Protein AF-A0A953H883-F1 (afdb_monomer_lite)

Foldseek 3Di:
DDAWAALLVLCLQAPVVPDDPVRCVVVVDSGFDDQKDFDPVLAPDDLCGQAPDHPVCVVVLVVVLVVLLVCLVPPQVVPFVDDDDQDLVSLVRVLVVLAPVNLVVLVVPFDSVDNPRPLLSQLSSQLSSLVVHLCVLPVQWHWRQDPPRQQIWTAHNNRRMIGSSSSQSSCCSHSNNSPVSVSVVSVVVVVVVVPD

Sequence (196 aa):
MNELPGCDELFERFFAPWYSEADRLRRRMKATYPDLITDPELVGLSQSAAGALAEQHHPKILEIIDGVTNAACRDWPGYLPVYGELDLSWIDEFDRHYGRDEISKVIARSDATDFGNEYLVLCCEFGAAIAGLFRKARPTLRWSLDWPYWDSTLFDPVTGKEITVFHWGIKKMSEYGVDDGFAAKLKACLKILDQH

Secondary structure (DSSP, 8-state):
-PPPPPHHHHHHHHTGGG--HHHHHHH--SSPPPSEEE-GGGTT--HHHHSSS-GGGHHHHHHHHHHHHHHHHHHGGGTSS--SS--HHHHHHHHHHS-HHHHHHHHHH--TT-TT-HHHHHHHHHHHHHHHHHHHH-TT-EEE--SSGGG-EEEETTTTEEE-HHHHHHHHTSTTTTTS-HHHHHHHHHHHHTT-

Radius of gyration: 16.04 Å; chains: 1; bounding box: 34×41×41 Å

Structure (mmCIF, N/CA/C/O backbone):
data_AF-A0A953H883-F1
#
_entry.id   AF-A0A953H883-F1
#
loop_
_atom_site.group_PDB
_atom_site.id
_atom_site.type_symbol
_atom_site.label_atom_id
_atom_site.label_alt_id
_atom_site.label_comp_id
_atom_site.label_asym_id
_atom_site.label_entity_id
_atom_site.label_seq_id
_atom_site.pdbx_PDB_ins_code
_atom_site.Cartn_x
_atom_site.Cartn_y
_atom_site.Cartn_z
_atom_site.occupancy
_atom_site.B_iso_or_equiv
_atom_site.auth_seq_id
_atom_site.auth_comp_id
_atom_site.auth_asym_id
_atom_site.auth_atom_id
_atom_site.pdbx_PDB_model_num
ATOM 1 N N . MET A 1 1 ? 15.967 -20.980 -11.048 1.00 53.69 1 MET A N 1
ATOM 2 C CA . MET A 1 1 ? 14.984 -20.049 -10.464 1.00 53.69 1 MET A CA 1
ATOM 3 C C . MET A 1 1 ? 15.716 -18.747 -10.258 1.00 53.69 1 MET A C 1
ATOM 5 O O . MET A 1 1 ? 16.752 -18.783 -9.607 1.00 53.69 1 MET A O 1
ATOM 9 N N . ASN A 1 2 ? 15.263 -17.670 -10.895 1.00 71.75 2 ASN A N 1
ATOM 10 C CA . ASN A 1 2 ? 15.825 -16.349 -10.638 1.00 71.75 2 ASN A CA 1
ATOM 11 C C . ASN A 1 2 ? 15.159 -15.815 -9.370 1.00 71.75 2 ASN A C 1
ATOM 13 O O . ASN A 1 2 ? 13.935 -15.732 -9.306 1.00 71.75 2 ASN A O 1
ATOM 17 N N . GLU A 1 3 ? 15.977 -15.550 -8.362 1.00 92.62 3 GLU A N 1
ATOM 18 C CA . GLU A 1 3 ? 15.580 -14.888 -7.123 1.00 92.62 3 GLU A CA 1
ATOM 19 C C . GLU A 1 3 ? 15.155 -13.447 -7.443 1.00 92.62 3 GLU A C 1
ATOM 21 O O . GLU A 1 3 ? 15.776 -12.785 -8.283 1.00 92.62 3 GLU A O 1
ATOM 26 N N . LEU A 1 4 ? 14.061 -12.984 -6.840 1.00 97.69 4 LEU A N 1
ATOM 27 C CA . LEU A 1 4 ? 13.647 -11.590 -6.942 1.00 97.69 4 LEU A CA 1
ATOM 28 C C . LEU A 1 4 ? 14.503 -10.725 -5.999 1.00 97.69 4 LEU A C 1
ATOM 30 O O . LEU A 1 4 ? 15.058 -11.224 -5.021 1.00 97.69 4 LEU A O 1
ATOM 34 N N . PRO A 1 5 ? 14.602 -9.410 -6.238 1.00 97.81 5 PRO A N 1
ATOM 35 C CA . PRO A 1 5 ? 15.180 -8.501 -5.256 1.00 97.81 5 PRO A CA 1
ATOM 36 C C . PRO A 1 5 ? 14.346 -8.449 -3.963 1.00 97.81 5 PRO A C 1
ATOM 38 O O . PRO A 1 5 ? 13.130 -8.676 -3.968 1.00 97.81 5 PRO A O 1
ATOM 41 N N . GLY A 1 6 ? 14.995 -8.108 -2.847 1.00 97.94 6 GLY A N 1
ATOM 42 C CA . GLY A 1 6 ? 14.324 -7.919 -1.557 1.00 97.94 6 GLY A CA 1
ATOM 43 C C . GLY A 1 6 ? 13.398 -6.694 -1.546 1.00 97.94 6 GLY A C 1
ATOM 44 O O . GLY A 1 6 ? 13.616 -5.733 -2.283 1.00 97.94 6 GLY A O 1
ATOM 45 N N . CYS A 1 7 ? 12.375 -6.685 -0.680 1.00 97.56 7 CYS A N 1
ATOM 46 C CA . CYS A 1 7 ? 11.431 -5.555 -0.596 1.00 97.56 7 CYS A CA 1
ATOM 47 C C . CYS A 1 7 ? 12.120 -4.224 -0.260 1.00 97.56 7 CYS A C 1
ATOM 49 O O . CYS A 1 7 ? 11.757 -3.199 -0.827 1.00 97.56 7 CYS A O 1
ATOM 51 N N . ASP A 1 8 ? 13.129 -4.237 0.609 1.00 97.19 8 ASP A N 1
ATOM 52 C CA . ASP A 1 8 ? 13.848 -3.020 0.994 1.00 97.19 8 ASP A CA 1
ATOM 53 C C . ASP A 1 8 ? 14.744 -2.492 -0.131 1.00 97.19 8 ASP A C 1
ATOM 55 O O . ASP A 1 8 ? 14.829 -1.285 -0.332 1.00 97.19 8 ASP A O 1
ATOM 59 N N . GLU A 1 9 ? 15.349 -3.382 -0.924 1.00 97.38 9 GLU A N 1
ATOM 60 C CA . GLU A 1 9 ? 16.092 -2.991 -2.127 1.00 97.38 9 GLU A CA 1
ATOM 61 C C . GLU A 1 9 ? 15.160 -2.324 -3.147 1.00 97.38 9 GLU A C 1
ATOM 63 O O . GLU A 1 9 ? 15.485 -1.278 -3.713 1.00 97.38 9 GLU A O 1
ATOM 68 N N . LEU A 1 10 ? 13.969 -2.892 -3.350 1.00 98.25 10 LEU A N 1
ATOM 69 C CA . LEU A 1 10 ? 12.973 -2.328 -4.259 1.00 98.25 10 LEU A CA 1
ATOM 70 C C . LEU A 1 10 ? 12.370 -1.025 -3.724 1.00 98.25 10 LEU A C 1
ATOM 72 O O . LEU A 1 10 ? 12.093 -0.125 -4.515 1.00 98.25 10 LEU A O 1
ATOM 76 N N . PHE A 1 11 ? 12.214 -0.885 -2.406 1.00 97.81 11 PHE A N 1
ATOM 77 C CA . PHE A 1 11 ? 11.825 0.377 -1.777 1.00 97.81 11 PHE A CA 1
ATOM 78 C C . PHE A 1 11 ? 12.870 1.465 -2.046 1.00 97.81 11 PHE A C 1
ATOM 80 O O . PHE A 1 11 ? 12.530 2.535 -2.550 1.00 97.81 11 PHE A O 1
ATOM 87 N N . GLU A 1 12 ? 14.145 1.188 -1.771 1.00 96.81 12 GLU A N 1
ATOM 88 C CA . GLU A 1 12 ? 15.238 2.141 -1.999 1.00 96.81 12 GLU A CA 1
ATOM 89 C C . GLU A 1 12 ? 15.371 2.519 -3.478 1.00 96.81 12 GLU A C 1
ATOM 91 O O . GLU A 1 12 ? 15.659 3.667 -3.815 1.00 96.81 12 GLU A O 1
ATOM 96 N N . ARG A 1 13 ? 15.102 1.573 -4.383 1.00 97.44 13 ARG A N 1
ATOM 97 C CA . ARG A 1 13 ? 15.161 1.818 -5.823 1.00 97.44 13 ARG A CA 1
ATOM 98 C C . ARG A 1 13 ? 13.977 2.628 -6.344 1.00 97.44 13 ARG A C 1
ATOM 100 O O . ARG A 1 13 ? 14.199 3.569 -7.095 1.00 97.44 13 ARG A O 1
ATOM 107 N N . PHE A 1 14 ? 12.742 2.256 -6.010 1.00 98.12 14 PHE A N 1
ATOM 108 C CA . PHE A 1 14 ? 11.548 2.786 -6.682 1.00 98.12 14 PHE A CA 1
ATOM 109 C C . PHE A 1 14 ? 10.738 3.781 -5.848 1.00 98.12 14 PHE A C 1
ATOM 111 O O . PHE A 1 14 ? 9.981 4.552 -6.428 1.00 98.12 14 PHE A O 1
ATOM 118 N N . PHE A 1 15 ? 10.893 3.796 -4.521 1.00 97.25 15 PHE A N 1
ATOM 119 C CA . PHE A 1 15 ? 10.105 4.639 -3.615 1.00 97.25 15 PHE A CA 1
ATOM 120 C C . PHE A 1 15 ? 10.943 5.746 -2.972 1.00 97.25 15 PHE A C 1
ATOM 122 O O . PHE A 1 15 ? 10.559 6.914 -3.028 1.00 97.25 15 PHE A O 1
ATOM 129 N N . ALA A 1 16 ? 12.108 5.413 -2.411 1.00 95.31 16 ALA A N 1
ATOM 130 C CA . ALA A 1 16 ? 12.984 6.360 -1.714 1.00 95.31 16 ALA A CA 1
ATOM 131 C C . ALA A 1 16 ? 13.408 7.612 -2.524 1.00 95.31 16 ALA A C 1
ATOM 133 O O . ALA A 1 16 ? 13.563 8.680 -1.907 1.00 95.31 16 ALA A O 1
ATOM 134 N N . PRO A 1 17 ? 13.566 7.564 -3.868 1.00 95.06 17 PRO A N 1
ATOM 135 C CA . PRO A 1 17 ? 13.892 8.754 -4.660 1.00 95.06 17 PRO A CA 1
ATOM 136 C C . PRO A 1 17 ? 12.837 9.864 -4.575 1.00 95.06 17 PRO A C 1
ATOM 138 O O . PRO A 1 17 ? 13.176 11.039 -4.694 1.00 95.06 17 PRO A O 1
ATOM 141 N N . TRP A 1 18 ? 11.578 9.511 -4.307 1.00 95.06 18 TRP A N 1
ATOM 142 C CA . TRP A 1 18 ? 10.445 10.443 -4.286 1.00 95.06 18 TRP A CA 1
ATOM 143 C C . TRP A 1 18 ? 10.225 11.127 -2.938 1.00 95.06 18 TRP A C 1
ATOM 145 O O . TRP A 1 18 ? 9.355 11.989 -2.810 1.00 95.06 18 TRP A O 1
ATOM 155 N N . TYR A 1 19 ? 11.014 10.764 -1.930 1.00 94.12 19 TYR A N 1
ATOM 156 C CA . TYR A 1 19 ? 10.977 11.413 -0.629 1.00 94.12 19 TYR A CA 1
ATOM 157 C C . TYR A 1 19 ? 11.761 12.721 -0.658 1.00 94.12 19 TYR A C 1
ATOM 159 O O . TYR A 1 19 ? 12.891 12.784 -1.153 1.00 94.12 19 TYR A O 1
ATOM 167 N N . SER A 1 20 ? 11.200 13.765 -0.048 1.00 92.81 20 SER A N 1
ATOM 168 C CA . SER A 1 20 ? 12.004 14.921 0.338 1.00 92.81 20 SER A CA 1
ATOM 169 C C . SER A 1 20 ? 12.902 14.567 1.528 1.00 92.81 20 SER A C 1
ATOM 171 O O . SER A 1 20 ? 12.660 13.598 2.248 1.00 92.81 20 SER A O 1
ATOM 173 N N . GLU A 1 21 ? 13.931 15.374 1.785 1.00 91.31 21 GLU A N 1
ATOM 174 C CA . GLU A 1 21 ? 14.780 15.174 2.967 1.00 91.31 21 GLU A CA 1
ATOM 175 C C . GLU A 1 21 ? 13.983 15.265 4.277 1.00 91.31 21 GLU A C 1
ATOM 177 O O . GLU A 1 21 ? 14.204 14.487 5.204 1.00 91.31 21 GLU A O 1
ATOM 182 N N . ALA A 1 22 ? 12.999 16.168 4.331 1.00 90.69 22 ALA A N 1
ATOM 183 C CA . ALA A 1 22 ? 12.109 16.294 5.478 1.00 90.69 22 ALA A CA 1
ATOM 184 C C . ALA A 1 22 ? 11.288 15.013 5.704 1.00 90.69 22 ALA A C 1
ATOM 186 O O . ALA A 1 22 ? 11.158 14.566 6.845 1.00 90.69 22 ALA A O 1
ATOM 187 N N . ASP A 1 23 ? 10.794 14.387 4.631 1.00 90.50 23 ASP A N 1
ATOM 188 C CA . ASP A 1 23 ? 10.034 13.138 4.726 1.00 90.50 23 ASP A CA 1
ATOM 189 C C . ASP A 1 23 ? 10.920 11.973 5.180 1.00 90.50 23 ASP A C 1
ATOM 191 O O . ASP A 1 23 ? 10.527 11.213 6.064 1.00 90.50 23 ASP A O 1
ATOM 195 N N . ARG A 1 24 ? 12.156 11.873 4.665 1.00 89.56 24 ARG A N 1
ATOM 196 C CA . ARG A 1 24 ? 13.125 10.852 5.110 1.00 89.56 24 ARG A CA 1
ATOM 197 C C . ARG A 1 24 ? 13.409 10.952 6.609 1.00 89.56 24 ARG A C 1
ATOM 199 O O . ARG A 1 24 ? 13.392 9.941 7.313 1.00 89.56 24 ARG A O 1
ATOM 206 N N . LEU A 1 25 ? 13.642 12.168 7.109 1.00 87.50 25 LEU A N 1
ATOM 207 C CA . LEU A 1 25 ? 13.891 12.416 8.533 1.00 87.50 25 LEU A CA 1
ATOM 208 C C . LEU A 1 25 ? 12.672 12.078 9.398 1.00 87.50 25 LEU A C 1
ATOM 210 O O . LEU A 1 25 ? 12.822 11.529 10.492 1.00 87.50 25 LEU A O 1
ATOM 214 N N . ARG A 1 26 ? 11.469 12.388 8.911 1.00 85.75 26 ARG A N 1
ATOM 215 C CA . ARG A 1 26 ? 10.214 12.156 9.629 1.00 85.75 26 ARG A CA 1
ATOM 216 C C . ARG A 1 26 ? 9.847 10.677 9.710 1.00 85.75 26 ARG A C 1
ATOM 218 O O . ARG A 1 26 ? 9.487 10.221 10.791 1.00 85.75 26 ARG A O 1
ATOM 225 N N . ARG A 1 27 ? 10.000 9.930 8.612 1.00 86.38 27 ARG A N 1
ATOM 226 C CA . ARG A 1 27 ? 9.718 8.487 8.533 1.00 86.38 27 ARG A CA 1
ATOM 227 C C . ARG A 1 27 ? 10.616 7.664 9.458 1.00 86.38 27 ARG A C 1
ATOM 229 O O . ARG A 1 27 ? 10.214 6.613 9.948 1.00 86.38 27 ARG A O 1
ATOM 236 N N . ARG A 1 28 ? 11.853 8.127 9.692 1.00 80.00 28 ARG A N 1
ATOM 237 C CA . ARG A 1 28 ? 12.887 7.468 10.525 1.00 80.00 28 ARG A CA 1
ATOM 238 C C . ARG A 1 28 ? 13.255 6.041 10.092 1.00 80.00 28 ARG A C 1
ATOM 240 O O . ARG A 1 28 ? 14.053 5.391 10.764 1.00 80.00 28 ARG A O 1
ATOM 247 N N . MET A 1 29 ? 12.727 5.562 8.969 1.00 76.00 29 MET A N 1
ATOM 248 C CA . MET A 1 29 ? 13.020 4.256 8.395 1.00 76.00 29 MET A CA 1
ATOM 249 C C . MET A 1 29 ? 13.535 4.414 6.971 1.00 76.00 29 MET A C 1
ATOM 251 O O . MET A 1 29 ? 13.033 5.226 6.194 1.00 76.00 29 MET A O 1
ATOM 255 N N . LYS A 1 30 ? 14.530 3.594 6.635 1.00 77.44 30 LYS A N 1
ATOM 256 C CA . LYS A 1 30 ? 15.098 3.487 5.283 1.00 77.44 30 LYS A CA 1
ATOM 257 C C . LYS A 1 30 ? 14.432 2.387 4.441 1.00 77.44 30 LYS A C 1
ATOM 259 O O . LYS A 1 30 ? 14.559 2.356 3.234 1.00 77.44 30 LYS A O 1
ATOM 264 N N . ALA A 1 31 ? 13.675 1.511 5.094 1.00 88.75 31 ALA A N 1
ATOM 265 C CA . ALA A 1 31 ? 13.180 0.246 4.554 1.00 88.75 31 ALA A CA 1
ATOM 266 C C . ALA A 1 31 ? 11.660 0.122 4.712 1.00 88.75 31 ALA A C 1
ATOM 268 O O . ALA A 1 31 ? 11.045 0.994 5.324 1.00 88.75 31 ALA A O 1
ATOM 269 N N . THR A 1 32 ? 11.048 -0.942 4.199 1.00 93.50 32 THR A N 1
ATOM 270 C CA . THR A 1 32 ? 9.601 -1.188 4.324 1.00 93.50 32 THR A CA 1
ATOM 271 C C . THR A 1 32 ? 9.150 -1.367 5.784 1.00 93.50 32 THR A C 1
ATOM 273 O O . THR A 1 32 ? 9.923 -1.785 6.648 1.00 93.50 32 THR A O 1
ATOM 276 N N . TYR A 1 33 ? 7.894 -1.026 6.095 1.00 93.38 33 TYR A N 1
ATOM 277 C CA . TYR A 1 33 ? 7.321 -1.243 7.433 1.00 93.38 33 TYR A CA 1
ATOM 278 C C . TYR A 1 33 ? 6.833 -2.690 7.633 1.00 93.38 33 TYR A C 1
ATOM 280 O O . TYR A 1 33 ? 6.468 -3.346 6.655 1.00 93.38 33 TYR A O 1
ATOM 288 N N . PRO A 1 34 ? 6.741 -3.206 8.879 1.00 94.50 34 PRO A N 1
ATOM 289 C CA . PRO A 1 34 ? 5.994 -4.430 9.188 1.00 94.50 34 PRO A CA 1
ATOM 290 C C . PRO A 1 34 ? 4.538 -4.356 8.716 1.00 94.50 34 PRO A C 1
ATOM 292 O O . PRO A 1 34 ? 3.961 -3.276 8.659 1.00 94.50 34 PRO A O 1
ATOM 295 N N . ASP A 1 35 ? 3.935 -5.505 8.397 1.00 95.81 35 ASP A N 1
ATOM 296 C CA . ASP A 1 35 ? 2.579 -5.563 7.823 1.00 95.81 35 ASP A CA 1
ATOM 297 C C . ASP A 1 35 ? 1.487 -5.068 8.776 1.00 95.81 35 ASP A C 1
ATOM 299 O O . ASP A 1 35 ? 0.492 -4.487 8.340 1.00 95.81 35 ASP A O 1
ATOM 303 N N . LEU A 1 36 ? 1.684 -5.338 10.065 1.00 95.69 36 LEU A N 1
ATOM 304 C CA . LEU A 1 36 ? 0.819 -4.949 11.164 1.00 95.69 36 LEU A CA 1
ATOM 305 C C . LEU A 1 36 ? 1.707 -4.410 12.286 1.00 95.69 36 LEU A C 1
ATOM 307 O O . LEU A 1 36 ? 2.645 -5.085 12.716 1.00 95.69 36 LEU A O 1
ATOM 311 N N . ILE A 1 37 ? 1.397 -3.214 12.765 1.00 94.94 37 ILE A N 1
ATOM 312 C CA . ILE A 1 37 ? 2.075 -2.543 13.872 1.00 94.94 37 ILE A CA 1
ATOM 313 C C . ILE A 1 37 ? 1.062 -2.399 15.011 1.00 94.94 37 ILE A C 1
ATOM 315 O O . ILE A 1 37 ? -0.141 -2.287 14.784 1.00 94.94 37 ILE A O 1
ATOM 319 N N . THR A 1 38 ? 1.528 -2.484 16.254 1.00 94.62 38 THR A N 1
ATOM 320 C CA . THR A 1 38 ? 0.716 -2.137 17.426 1.00 94.62 38 THR A CA 1
ATOM 321 C C . THR A 1 38 ? 1.278 -0.862 18.015 1.00 94.62 38 THR A C 1
ATOM 323 O O . THR A 1 38 ? 2.400 -0.870 18.519 1.00 94.62 38 THR A O 1
ATOM 326 N N . ASP A 1 39 ? 0.486 0.199 17.952 1.00 93.62 39 ASP A N 1
ATOM 327 C CA . ASP A 1 39 ? 0.801 1.497 18.520 1.00 93.62 39 ASP A CA 1
ATOM 328 C C . ASP A 1 39 ? -0.309 1.916 19.502 1.00 93.62 39 ASP A C 1
ATOM 330 O O . ASP A 1 39 ? -1.395 2.342 19.093 1.00 93.62 39 ASP A O 1
ATOM 334 N N . PRO A 1 40 ? -0.070 1.780 20.820 1.00 93.56 40 PRO A N 1
ATOM 335 C CA . PRO A 1 40 ? -1.022 2.203 21.840 1.00 93.56 40 PRO A CA 1
ATOM 336 C C . PRO A 1 40 ? -1.376 3.695 21.787 1.00 93.56 40 PRO A C 1
ATOM 338 O O . PRO A 1 40 ? -2.433 4.066 22.296 1.00 93.56 40 PRO A O 1
ATOM 341 N N . GLU A 1 41 ? -0.536 4.549 21.190 1.00 93.88 41 GLU A N 1
ATOM 342 C CA . GLU A 1 41 ? -0.806 5.987 21.071 1.00 93.88 41 GLU A CA 1
ATOM 343 C C . GLU A 1 41 ? -1.959 6.280 20.102 1.00 93.88 41 GLU A C 1
ATOM 345 O O . GLU A 1 41 ? -2.603 7.320 20.222 1.00 93.88 41 GLU A O 1
ATOM 350 N N . LEU A 1 42 ? -2.292 5.342 19.207 1.00 93.81 42 LEU A N 1
ATOM 351 C CA . LEU A 1 42 ? -3.414 5.462 18.273 1.00 93.81 42 LEU A CA 1
ATOM 352 C C . LEU A 1 42 ? -4.784 5.190 18.917 1.00 93.81 42 LEU A C 1
ATOM 354 O O . LEU A 1 42 ? -5.823 5.473 18.309 1.00 93.81 42 LEU A O 1
ATOM 358 N N . VAL A 1 43 ? -4.819 4.641 20.136 1.00 95.75 43 VAL A N 1
ATOM 359 C CA . VAL A 1 43 ? -6.076 4.301 20.813 1.00 95.75 43 VAL A CA 1
ATOM 360 C C . VAL A 1 43 ? -6.861 5.570 21.147 1.00 95.75 43 VAL A C 1
ATOM 362 O O . VAL A 1 43 ? -6.384 6.476 21.825 1.00 95.75 43 VAL A O 1
ATOM 365 N N . GLY A 1 44 ? -8.110 5.623 20.685 1.00 94.31 44 GLY A N 1
ATOM 366 C CA . GLY A 1 44 ? -9.018 6.750 20.885 1.00 94.31 44 GLY A CA 1
ATOM 367 C C . GLY A 1 44 ? -8.755 7.960 19.984 1.00 94.31 44 GLY A C 1
ATOM 368 O O . GLY A 1 44 ? -9.506 8.933 20.072 1.00 94.31 44 GLY A O 1
ATOM 369 N N . LEU A 1 45 ? -7.745 7.919 19.107 1.00 93.88 45 LEU A N 1
ATOM 370 C CA . LEU A 1 45 ? -7.468 9.029 18.198 1.00 93.88 45 LEU A CA 1
ATOM 371 C C . LEU A 1 45 ? -8.518 9.146 17.088 1.00 93.88 45 LEU A C 1
ATOM 373 O O . LEU A 1 45 ? -9.044 8.162 16.561 1.00 93.88 45 LEU A O 1
ATOM 377 N N . SER A 1 46 ? -8.795 10.389 16.696 1.00 91.31 46 SER A N 1
ATOM 378 C CA . SER A 1 46 ? -9.486 10.679 15.443 1.00 91.31 46 SER A CA 1
ATOM 379 C C . SER A 1 46 ? -8.552 10.444 14.254 1.00 91.31 46 SER A C 1
ATOM 381 O O . SER A 1 46 ? -7.329 10.457 14.385 1.00 91.31 46 SER A O 1
ATOM 383 N N . GLN A 1 47 ? -9.132 10.330 13.055 1.00 89.62 47 GLN A N 1
ATOM 384 C CA . GLN A 1 47 ? -8.358 10.327 11.809 1.00 89.62 47 GLN A CA 1
ATOM 385 C C . GLN A 1 47 ? -7.429 11.548 11.716 1.00 89.62 47 GLN A C 1
ATOM 387 O O . GLN A 1 47 ? -6.281 11.429 11.301 1.00 89.62 47 GLN A O 1
ATOM 392 N N . SER A 1 48 ? -7.927 12.719 12.131 1.00 88.62 48 SER A N 1
ATOM 393 C CA . SER A 1 48 ? -7.175 13.966 12.029 1.00 88.62 48 SER A CA 1
ATOM 394 C C . SER A 1 48 ? -5.971 14.045 12.971 1.00 88.62 48 SER A C 1
ATOM 396 O O . SER A 1 48 ? -5.031 14.779 12.684 1.00 88.62 48 SER A O 1
ATOM 398 N N . ALA A 1 49 ? -5.995 13.287 14.071 1.00 90.56 49 ALA A N 1
ATOM 399 C CA . ALA A 1 49 ? -4.956 13.283 15.096 1.00 90.56 49 ALA A CA 1
ATOM 400 C C . ALA A 1 49 ? -3.914 12.165 14.923 1.00 90.56 49 ALA A C 1
ATOM 402 O O . ALA A 1 49 ? -2.845 12.255 15.514 1.00 90.56 49 ALA A O 1
ATOM 403 N N . ALA A 1 50 ? -4.223 11.118 14.151 1.00 89.38 50 ALA A N 1
ATOM 404 C CA . ALA A 1 50 ? -3.359 9.946 14.006 1.00 89.38 50 ALA A CA 1
ATOM 405 C C . ALA A 1 50 ? -2.201 10.140 13.011 1.00 89.38 50 ALA A C 1
ATOM 407 O O . ALA A 1 50 ? -1.137 9.555 13.186 1.00 89.38 50 ALA A O 1
ATOM 408 N N . GLY A 1 51 ? -2.408 10.949 11.967 1.00 86.00 51 GLY A N 1
ATOM 409 C CA . GLY A 1 51 ? -1.428 11.154 10.898 1.00 86.00 51 GLY A CA 1
ATOM 410 C C . GLY A 1 51 ? -0.428 12.276 11.177 1.00 86.00 51 GLY A C 1
ATOM 411 O O . GLY A 1 51 ? -0.715 13.233 11.894 1.00 86.00 51 GLY A O 1
ATOM 412 N N . ALA A 1 52 ? 0.735 12.207 10.527 1.00 85.00 52 ALA A N 1
ATOM 413 C CA . ALA A 1 52 ? 1.753 13.258 10.599 1.00 85.00 52 ALA A CA 1
ATOM 414 C C . ALA A 1 52 ? 1.397 14.509 9.770 1.00 85.00 52 ALA A C 1
ATOM 416 O O . ALA A 1 52 ? 2.008 15.570 9.932 1.00 85.00 52 ALA A O 1
ATOM 417 N N . LEU A 1 53 ? 0.425 14.391 8.860 1.00 89.50 53 LEU A N 1
ATOM 418 C CA . LEU A 1 53 ? -0.033 15.495 8.028 1.00 89.50 53 LEU A CA 1
ATOM 419 C C . LEU A 1 53 ? -1.022 16.399 8.760 1.00 89.50 53 LEU A C 1
ATOM 421 O O . LEU A 1 53 ? -1.979 15.930 9.371 1.00 89.50 53 LEU A O 1
ATOM 425 N N . ALA A 1 54 ? -0.857 17.711 8.587 1.00 89.50 54 ALA A N 1
ATOM 426 C CA . ALA A 1 54 ? -1.860 18.680 9.013 1.00 89.50 54 ALA A CA 1
ATOM 427 C C . ALA A 1 54 ? -3.204 18.435 8.303 1.00 89.50 54 ALA A C 1
ATOM 429 O O . ALA A 1 54 ? -3.239 18.160 7.101 1.00 89.50 54 ALA A O 1
ATOM 430 N N . GLU A 1 55 ? -4.306 18.610 9.036 1.00 91.38 55 GLU A N 1
ATOM 431 C CA . GLU A 1 55 ? -5.674 18.284 8.600 1.00 91.38 55 GLU A CA 1
ATOM 432 C C . GLU A 1 55 ? -6.069 18.920 7.258 1.00 91.38 55 GLU A C 1
ATOM 434 O O . GLU A 1 55 ? -6.726 18.297 6.427 1.00 91.38 55 GLU A O 1
ATOM 439 N N . GLN A 1 56 ? -5.574 20.128 6.979 1.00 92.94 56 GLN A N 1
ATOM 440 C CA . GLN A 1 56 ? -5.793 20.832 5.710 1.00 92.94 56 GLN A CA 1
ATOM 441 C C . GLN A 1 56 ? -5.307 20.064 4.463 1.00 92.94 56 GLN A C 1
ATOM 443 O O . GLN A 1 56 ? -5.757 20.346 3.354 1.00 92.94 56 GLN A O 1
ATOM 448 N N . HIS A 1 57 ? -4.380 19.113 4.617 1.00 93.25 57 HIS A N 1
ATOM 449 C CA . HIS A 1 57 ? -3.858 18.294 3.521 1.00 93.25 57 HIS A CA 1
ATOM 450 C C . HIS A 1 57 ? -4.605 16.967 3.353 1.00 93.25 57 HIS A C 1
ATOM 452 O O . HIS A 1 57 ? -4.467 16.331 2.309 1.00 93.25 57 HIS A O 1
ATOM 458 N N . HIS A 1 58 ? -5.418 16.558 4.333 1.00 94.81 58 HIS A N 1
ATOM 459 C CA . HIS A 1 58 ? -6.099 15.259 4.326 1.00 94.81 58 HIS A CA 1
ATOM 460 C C . HIS A 1 58 ? -6.998 15.050 3.106 1.00 94.81 58 HIS A C 1
ATOM 462 O O . HIS A 1 58 ? -6.877 13.987 2.496 1.00 94.81 58 HIS A O 1
ATOM 468 N N . PRO A 1 59 ? -7.825 16.027 2.670 1.00 96.19 59 PRO A N 1
ATOM 469 C CA . PRO A 1 59 ? -8.675 15.837 1.496 1.00 96.19 59 PRO A CA 1
ATOM 470 C C . PRO A 1 59 ? -7.880 15.488 0.236 1.00 96.19 59 PRO A C 1
ATOM 472 O O . PRO A 1 59 ? -8.274 14.598 -0.506 1.00 96.19 59 PRO A O 1
ATOM 475 N N . LYS A 1 60 ? -6.720 16.128 0.039 1.00 96.75 60 LYS A N 1
ATOM 476 C CA . LYS A 1 60 ? -5.862 15.888 -1.126 1.00 96.75 60 LYS A CA 1
ATOM 477 C C . LYS A 1 60 ? -5.259 14.482 -1.118 1.00 96.75 60 LYS A C 1
ATOM 479 O O . LYS A 1 60 ? -5.159 13.858 -2.168 1.00 96.75 60 LYS A O 1
ATOM 484 N N . ILE A 1 61 ? -4.830 13.983 0.041 1.00 96.75 61 ILE A N 1
ATOM 485 C CA . ILE A 1 61 ? -4.251 12.632 0.126 1.00 96.75 61 ILE A CA 1
ATOM 486 C C . ILE A 1 61 ? -5.322 11.570 -0.078 1.00 96.75 61 ILE A C 1
ATOM 488 O O . ILE A 1 61 ? -5.097 10.619 -0.821 1.00 96.75 61 ILE A O 1
ATOM 492 N N . LEU A 1 62 ? -6.497 11.758 0.522 1.00 96.75 62 LEU A N 1
ATOM 493 C CA . LEU A 1 62 ? -7.634 10.868 0.304 1.00 96.75 62 LEU A CA 1
ATOM 494 C C . LEU A 1 62 ? -8.051 10.847 -1.169 1.00 96.75 62 LEU A C 1
ATOM 496 O O . LEU A 1 62 ? -8.246 9.769 -1.709 1.00 96.75 62 LEU A O 1
ATOM 500 N N . GLU A 1 63 ? -8.088 12.002 -1.839 1.00 98.00 63 GLU A N 1
ATOM 501 C CA . GLU A 1 63 ? -8.367 12.083 -3.277 1.00 98.00 63 GLU A CA 1
ATOM 502 C C . GLU A 1 63 ? -7.349 11.291 -4.114 1.00 98.00 63 GLU A C 1
ATOM 504 O O . GLU A 1 63 ? -7.737 10.591 -5.047 1.00 98.00 63 GLU A O 1
ATOM 509 N N . ILE A 1 64 ? -6.057 11.341 -3.766 1.00 97.75 64 ILE A N 1
ATOM 510 C CA . ILE A 1 64 ? -5.025 10.535 -4.437 1.00 97.75 64 ILE A CA 1
ATOM 511 C C . ILE A 1 64 ? -5.271 9.040 -4.203 1.00 97.75 64 ILE A C 1
ATOM 513 O O . ILE A 1 64 ? -5.269 8.271 -5.161 1.00 97.75 64 ILE A O 1
ATOM 517 N N . ILE A 1 65 ? -5.510 8.623 -2.957 1.00 97.94 65 ILE A N 1
ATOM 518 C CA . ILE A 1 65 ? -5.760 7.215 -2.609 1.00 97.94 65 ILE A CA 1
ATOM 519 C C . ILE A 1 65 ? -7.019 6.690 -3.315 1.00 97.94 65 ILE A C 1
ATOM 521 O O . ILE A 1 65 ? -7.001 5.594 -3.880 1.00 97.94 65 ILE A O 1
ATOM 525 N N . ASP A 1 66 ? -8.095 7.475 -3.333 1.00 97.31 66 ASP A N 1
ATOM 526 C CA . ASP A 1 66 ? -9.330 7.138 -4.040 1.00 97.31 66 ASP A CA 1
ATOM 527 C C . ASP A 1 66 ? -9.083 7.073 -5.556 1.00 97.31 66 ASP A C 1
ATOM 529 O O . ASP A 1 66 ? -9.551 6.152 -6.225 1.00 97.31 66 ASP A O 1
ATOM 533 N N . GLY A 1 67 ? -8.288 7.996 -6.104 1.00 97.81 67 GLY A N 1
ATOM 534 C CA . GLY A 1 67 ? -7.859 7.985 -7.502 1.00 97.81 67 GLY A CA 1
ATOM 535 C C . GLY A 1 67 ? -7.101 6.712 -7.886 1.00 97.81 67 GLY A C 1
ATOM 536 O O . GLY A 1 67 ? -7.417 6.102 -8.907 1.00 97.81 67 GLY A O 1
ATOM 537 N N . VAL A 1 68 ? -6.159 6.273 -7.048 1.00 97.56 68 VAL A N 1
ATOM 538 C CA . VAL A 1 68 ? -5.386 5.032 -7.241 1.00 97.56 68 VAL A CA 1
ATOM 539 C C . VAL A 1 68 ? -6.278 3.796 -7.100 1.00 97.56 68 VAL A C 1
ATOM 541 O O . VAL A 1 68 ? -6.187 2.877 -7.909 1.00 97.56 68 VAL A O 1
ATOM 544 N N . THR A 1 69 ? -7.204 3.792 -6.138 1.00 97.00 69 THR A N 1
ATOM 545 C CA . THR A 1 69 ? -8.195 2.711 -5.992 1.00 97.00 69 THR A CA 1
ATOM 546 C C . THR A 1 69 ? -9.062 2.593 -7.248 1.00 97.00 69 THR A C 1
ATOM 548 O O . THR A 1 69 ? -9.281 1.501 -7.767 1.00 97.00 69 THR A O 1
ATOM 551 N N . ASN A 1 70 ? -9.532 3.724 -7.778 1.00 96.94 70 ASN A N 1
ATOM 552 C CA . ASN A 1 70 ? -10.340 3.762 -8.994 1.00 96.94 70 ASN A CA 1
ATOM 553 C C . ASN A 1 70 ? -9.546 3.357 -10.242 1.00 96.94 70 ASN A C 1
ATOM 555 O O . ASN A 1 70 ? -10.123 2.756 -11.148 1.00 96.94 70 ASN A O 1
ATOM 559 N N . ALA A 1 71 ? -8.248 3.674 -10.301 1.00 96.56 71 ALA A N 1
ATOM 560 C CA . ALA A 1 71 ? -7.364 3.200 -11.361 1.00 96.56 71 ALA A CA 1
ATOM 561 C C . ALA A 1 71 ? -7.269 1.670 -11.344 1.00 96.56 71 ALA A C 1
ATOM 563 O O . ALA A 1 71 ? -7.625 1.049 -12.342 1.00 96.56 71 ALA A O 1
ATOM 564 N N . ALA A 1 72 ? -6.982 1.064 -10.186 1.00 96.88 72 ALA A N 1
ATOM 565 C CA . ALA A 1 72 ? -6.968 -0.392 -10.029 1.00 96.88 72 ALA A CA 1
ATOM 566 C C . ALA A 1 72 ? -8.294 -1.036 -10.488 1.00 96.88 72 ALA A C 1
ATOM 568 O O . ALA A 1 72 ? -8.303 -1.951 -11.311 1.00 96.88 72 ALA A O 1
ATOM 569 N N . CYS A 1 73 ? -9.434 -0.498 -10.034 1.00 96.25 73 CYS A N 1
ATOM 570 C CA . CYS A 1 73 ? -10.770 -0.978 -10.408 1.00 96.25 73 CYS A CA 1
ATOM 571 C C . CYS A 1 73 ? -11.073 -0.891 -11.914 1.00 96.25 73 CYS A C 1
ATOM 573 O O . CYS A 1 73 ? -11.881 -1.665 -12.427 1.00 96.25 73 CYS A O 1
ATOM 575 N N . ARG A 1 74 ? -10.465 0.060 -12.626 1.00 96.44 74 ARG A N 1
ATOM 576 C CA . ARG A 1 74 ? -10.652 0.247 -14.070 1.00 96.44 74 ARG A CA 1
ATOM 577 C C . ARG A 1 74 ? -9.673 -0.591 -14.884 1.00 96.44 74 ARG A C 1
ATOM 579 O O . ARG A 1 74 ? -10.062 -1.139 -15.913 1.00 96.44 74 ARG A O 1
ATOM 586 N N . ASP A 1 75 ? -8.425 -0.662 -14.440 1.00 96.19 75 ASP A N 1
ATOM 587 C CA . ASP A 1 75 ? -7.316 -1.141 -15.254 1.00 96.19 75 ASP A CA 1
ATOM 588 C C . ASP A 1 75 ? -7.142 -2.661 -15.107 1.00 96.19 75 ASP A C 1
ATOM 590 O O . ASP A 1 75 ? -6.954 -3.355 -16.108 1.00 96.19 75 ASP A O 1
ATOM 594 N N . TRP A 1 76 ? -7.319 -3.212 -13.898 1.00 98.06 76 TRP A N 1
ATOM 595 C CA . TRP A 1 76 ? -7.148 -4.646 -13.628 1.00 98.06 76 TRP A CA 1
ATOM 596 C C . TRP A 1 76 ? -8.074 -5.553 -14.451 1.00 98.06 76 TRP A C 1
ATOM 598 O O . TRP A 1 76 ? -7.570 -6.536 -14.993 1.00 98.06 76 TRP A O 1
ATOM 608 N N . PRO A 1 77 ? -9.374 -5.250 -14.659 1.00 97.56 77 PRO A N 1
ATOM 609 C CA . PRO A 1 77 ? -10.235 -6.053 -15.537 1.00 97.56 77 PRO A CA 1
ATOM 610 C C . PRO A 1 77 ? -9.746 -6.162 -16.991 1.00 97.56 77 PRO A C 1
ATOM 612 O O . PRO A 1 77 ? -10.214 -7.021 -17.738 1.00 97.56 77 PRO A O 1
ATOM 615 N N . GLY A 1 78 ? -8.830 -5.286 -17.421 1.00 96.75 78 GLY A N 1
ATOM 616 C CA . GLY A 1 78 ? -8.228 -5.337 -18.751 1.00 96.75 78 GLY A CA 1
ATOM 617 C C . GLY A 1 78 ? -7.236 -6.489 -18.942 1.00 96.75 78 GLY A C 1
ATOM 618 O O . GLY A 1 78 ? -6.979 -6.875 -20.082 1.00 96.75 78 GLY A O 1
ATOM 619 N N . TYR A 1 79 ? -6.685 -7.043 -17.857 1.00 96.06 79 TYR A N 1
ATOM 620 C CA . TYR A 1 79 ? -5.640 -8.075 -17.916 1.00 96.06 79 TYR A CA 1
ATOM 621 C C . TYR A 1 79 ? -5.745 -9.171 -16.841 1.00 96.06 79 TYR A C 1
ATOM 623 O O . TYR A 1 79 ? -5.097 -10.211 -16.969 1.00 96.06 79 TYR A O 1
ATOM 631 N N . LEU A 1 80 ? -6.585 -8.986 -15.822 1.00 97.50 80 LEU A N 1
ATOM 632 C CA . LEU A 1 80 ? -6.965 -9.993 -14.834 1.00 97.50 80 LEU A CA 1
ATOM 633 C C . LEU A 1 80 ? -8.410 -10.448 -15.092 1.00 97.50 80 LEU A C 1
ATOM 635 O O . LEU A 1 80 ? -9.250 -9.627 -15.464 1.00 97.50 80 LEU A O 1
ATOM 639 N N . PRO A 1 81 ? -8.750 -11.730 -14.864 1.00 96.62 81 PRO A N 1
ATOM 640 C CA . PRO A 1 81 ? -10.110 -12.238 -15.040 1.00 96.62 81 PRO A CA 1
ATOM 641 C C . PRO A 1 81 ? -10.997 -11.873 -13.832 1.00 96.62 81 PRO A C 1
ATOM 643 O O . PRO A 1 81 ? -11.545 -12.736 -13.149 1.00 96.62 81 PRO A O 1
ATOM 646 N N . VAL A 1 82 ? -11.118 -10.573 -13.561 1.00 96.75 82 VAL A N 1
ATOM 647 C CA . VAL A 1 82 ? -11.868 -9.981 -12.446 1.00 96.75 82 VAL A CA 1
ATOM 648 C C . VAL A 1 82 ? -12.978 -9.087 -12.986 1.00 96.75 82 VAL A C 1
ATOM 650 O O . VAL A 1 82 ? -12.817 -8.427 -14.012 1.00 96.75 82 VAL A O 1
ATOM 653 N N . TYR A 1 83 ? -14.121 -9.063 -12.302 1.00 93.56 83 TYR A N 1
ATOM 654 C CA . TYR A 1 83 ? -15.308 -8.347 -12.765 1.00 93.56 83 TYR A CA 1
ATOM 655 C C . TYR A 1 83 ? -16.120 -7.810 -11.588 1.00 93.56 83 TYR A C 1
ATOM 657 O O . TYR A 1 83 ? -16.117 -8.390 -10.504 1.00 93.56 83 TYR A O 1
ATOM 665 N N . GLY A 1 84 ? -16.888 -6.749 -11.834 1.00 93.88 84 GLY A N 1
ATOM 666 C CA . GLY A 1 84 ? -17.833 -6.207 -10.859 1.00 93.88 84 GLY A CA 1
ATOM 667 C C . GLY A 1 84 ? -17.172 -5.348 -9.785 1.00 93.88 84 GLY A C 1
ATOM 668 O O . GLY A 1 84 ? -16.238 -4.601 -10.063 1.00 93.88 84 GLY A O 1
ATOM 669 N N . GLU A 1 85 ? -17.716 -5.400 -8.571 1.00 95.81 85 GLU A N 1
ATOM 670 C CA . GLU A 1 85 ? -17.148 -4.674 -7.436 1.00 95.81 85 GLU A CA 1
ATOM 671 C C . GLU A 1 85 ? -15.859 -5.331 -6.941 1.00 95.81 85 GLU A C 1
ATOM 673 O O . GLU A 1 85 ? -15.724 -6.553 -6.965 1.00 95.81 85 GLU A O 1
ATOM 678 N N . LEU A 1 86 ? -14.953 -4.510 -6.404 1.00 96.81 86 LEU A N 1
ATOM 679 C CA . LEU A 1 86 ? -13.755 -4.985 -5.727 1.00 96.81 86 LEU A CA 1
ATOM 680 C C . LEU A 1 86 ? -14.126 -5.927 -4.564 1.00 96.81 86 LEU A C 1
ATOM 682 O O . LEU A 1 86 ? -14.844 -5.552 -3.623 1.00 96.81 86 LEU A O 1
ATOM 686 N N . ASP A 1 87 ? -13.603 -7.148 -4.630 1.00 97.25 87 ASP A N 1
ATOM 687 C CA . ASP A 1 87 ? -13.705 -8.174 -3.598 1.00 97.25 87 ASP A CA 1
ATOM 688 C C . ASP A 1 87 ? -12.377 -8.950 -3.458 1.00 97.25 87 ASP A C 1
ATOM 690 O O . ASP A 1 87 ? -11.354 -8.600 -4.048 1.00 97.25 87 ASP A O 1
ATOM 694 N N . LEU A 1 88 ? -12.365 -10.001 -2.636 1.00 97.38 88 LEU A N 1
ATOM 695 C CA . LEU A 1 88 ? -11.150 -10.777 -2.382 1.00 97.38 88 LEU A CA 1
ATOM 696 C C . LEU A 1 88 ? -10.636 -11.555 -3.598 1.00 97.38 88 LEU A C 1
ATOM 698 O O . LEU A 1 88 ? -9.439 -11.842 -3.637 1.00 97.38 88 LEU A O 1
ATOM 702 N N . SER A 1 89 ? -11.482 -11.879 -4.583 1.00 97.56 89 SER A N 1
ATOM 703 C CA . SER A 1 89 ? -11.012 -12.595 -5.770 1.00 97.56 89 SER A CA 1
ATOM 704 C C . SER A 1 89 ? -10.081 -11.726 -6.607 1.00 97.56 89 SER A C 1
ATOM 706 O O . SER A 1 89 ? -9.210 -12.260 -7.281 1.00 97.56 89 SER A O 1
ATOM 708 N N . TRP A 1 90 ? -10.212 -10.398 -6.535 1.00 98.38 90 TRP A N 1
ATOM 709 C CA . TRP A 1 90 ? -9.310 -9.477 -7.225 1.00 98.38 90 TRP A CA 1
ATOM 710 C C . TRP A 1 90 ? -7.872 -9.596 -6.721 1.00 98.38 90 TRP A C 1
ATOM 712 O O . TRP A 1 90 ? -6.940 -9.633 -7.519 1.00 98.38 90 TRP A O 1
ATOM 722 N N . ILE A 1 91 ? -7.697 -9.723 -5.403 1.00 98.25 91 ILE A N 1
ATOM 723 C CA . ILE A 1 91 ? -6.383 -9.927 -4.783 1.00 98.25 91 ILE A CA 1
ATOM 724 C C . ILE A 1 91 ? -5.827 -11.306 -5.145 1.00 98.25 91 ILE A C 1
ATOM 726 O O . ILE A 1 91 ? -4.665 -11.406 -5.524 1.00 98.25 91 ILE A O 1
ATOM 730 N N . ASP A 1 92 ? -6.662 -12.350 -5.100 1.00 97.94 92 ASP A N 1
ATOM 731 C CA . ASP A 1 92 ? -6.257 -13.709 -5.487 1.00 97.94 92 ASP A CA 1
ATOM 732 C C . ASP A 1 92 ? -5.842 -13.809 -6.967 1.00 97.94 92 ASP A C 1
ATOM 734 O O . ASP A 1 92 ? -4.947 -14.583 -7.309 1.00 97.94 92 ASP A O 1
ATOM 738 N N . GLU A 1 93 ? -6.511 -13.082 -7.868 1.00 98.25 93 GLU A N 1
ATOM 739 C CA . GLU A 1 93 ? -6.142 -13.017 -9.289 1.00 98.25 93 GLU A CA 1
ATOM 740 C C . GLU A 1 93 ? -4.850 -12.226 -9.500 1.00 98.25 93 GLU A C 1
ATOM 742 O O . GLU A 1 93 ? -3.975 -12.682 -10.237 1.00 98.25 93 GLU A O 1
ATOM 747 N N . PHE A 1 94 ? -4.688 -11.088 -8.815 1.00 98.38 94 PHE A N 1
ATOM 748 C CA . PHE A 1 94 ? -3.442 -10.323 -8.848 1.00 98.38 94 PHE A CA 1
ATOM 749 C C . PHE A 1 94 ? -2.266 -11.179 -8.367 1.00 98.38 94 PHE A C 1
ATOM 751 O O . PHE A 1 94 ? -1.227 -11.230 -9.022 1.00 98.38 94 PHE A O 1
ATOM 758 N N . ASP A 1 95 ? -2.449 -11.913 -7.266 1.00 97.31 95 ASP A N 1
ATOM 759 C CA . ASP A 1 95 ? -1.440 -12.807 -6.703 1.00 97.31 95 ASP A CA 1
ATOM 760 C C . ASP A 1 95 ? -0.971 -13.875 -7.690 1.00 97.31 95 ASP A C 1
ATOM 762 O O . ASP A 1 95 ? 0.228 -14.149 -7.769 1.00 97.31 95 ASP A O 1
ATOM 766 N N . ARG A 1 96 ? -1.913 -14.472 -8.428 1.00 97.38 96 ARG A N 1
ATOM 767 C CA . ARG A 1 96 ? -1.639 -15.521 -9.419 1.00 97.38 96 ARG A CA 1
ATOM 768 C C . ARG A 1 96 ? -1.015 -14.981 -10.695 1.00 97.38 96 ARG A C 1
ATOM 770 O O . ARG A 1 96 ? -0.174 -15.660 -11.278 1.00 97.38 96 ARG A O 1
ATOM 777 N N . HIS A 1 97 ? -1.437 -13.800 -11.136 1.00 97.81 97 HIS A N 1
ATOM 778 C CA . HIS A 1 97 ? -0.892 -13.164 -12.329 1.00 97.81 97 HIS A CA 1
ATOM 779 C C . HIS A 1 97 ? 0.543 -12.687 -12.090 1.00 97.81 97 HIS A C 1
ATOM 781 O O . HIS A 1 97 ? 1.450 -13.031 -12.846 1.00 97.81 97 HIS A O 1
ATOM 787 N N 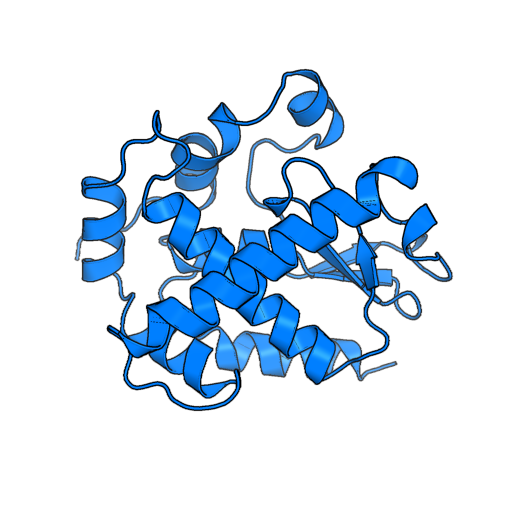. TYR A 1 98 ? 0.770 -11.959 -10.995 1.00 97.75 98 TYR A N 1
ATOM 788 C CA . TYR A 1 98 ? 2.084 -11.455 -10.610 1.00 97.75 98 TYR A CA 1
ATOM 789 C C . TYR A 1 98 ? 2.841 -12.476 -9.759 1.00 97.75 98 TYR A C 1
ATOM 791 O O . TYR A 1 98 ? 3.100 -12.281 -8.571 1.00 97.75 98 TYR A O 1
ATOM 799 N N . GLY A 1 99 ? 3.206 -13.583 -10.408 1.00 96.94 99 GLY A N 1
ATOM 800 C CA . GLY A 1 99 ? 4.229 -14.503 -9.921 1.00 96.94 99 GLY A CA 1
ATOM 801 C C . GLY A 1 99 ? 5.647 -13.986 -10.194 1.00 96.94 99 GLY A C 1
ATOM 802 O O . GLY A 1 99 ? 5.846 -12.923 -10.785 1.00 96.94 99 GLY A O 1
ATOM 803 N N . ARG A 1 100 ? 6.654 -14.776 -9.805 1.00 97.75 100 ARG A N 1
ATOM 804 C CA . ARG A 1 100 ? 8.082 -14.409 -9.893 1.00 97.75 100 ARG A CA 1
ATOM 805 C C . ARG A 1 100 ? 8.511 -13.914 -11.277 1.00 97.75 100 ARG A C 1
ATOM 807 O O . ARG A 1 100 ? 9.176 -12.886 -11.382 1.00 97.75 100 ARG A O 1
ATOM 814 N N . ASP A 1 101 ? 8.099 -14.607 -12.335 1.00 97.00 101 ASP A N 1
ATOM 815 C CA . ASP A 1 101 ? 8.496 -14.259 -13.703 1.00 97.00 101 ASP A CA 1
ATOM 816 C C . ASP A 1 101 ? 7.903 -12.918 -14.161 1.00 97.00 101 ASP A C 1
ATOM 818 O O . ASP A 1 101 ? 8.613 -12.100 -14.748 1.00 97.00 101 ASP A O 1
ATOM 822 N N . GLU A 1 102 ? 6.624 -12.660 -13.874 1.00 97.94 102 GLU A N 1
ATOM 823 C CA . GLU A 1 102 ? 5.977 -11.393 -14.238 1.00 97.94 102 GLU A CA 1
ATOM 824 C C . GLU A 1 102 ? 6.503 -10.227 -13.401 1.00 97.94 102 GLU A C 1
ATOM 826 O O . GLU A 1 102 ? 6.815 -9.170 -13.949 1.00 97.94 102 GLU A O 1
ATOM 831 N N . ILE A 1 103 ? 6.716 -10.429 -12.097 1.00 98.56 103 ILE A N 1
ATOM 832 C CA . ILE A 1 103 ? 7.339 -9.416 -11.235 1.00 98.56 103 ILE A CA 1
ATOM 833 C C . ILE A 1 103 ? 8.746 -9.070 -11.739 1.00 98.56 103 ILE A C 1
ATOM 835 O O . ILE A 1 103 ? 9.088 -7.893 -11.855 1.00 98.56 103 ILE A O 1
ATOM 839 N N . SER A 1 104 ? 9.555 -10.070 -12.103 1.00 98.31 104 SER A N 1
ATOM 840 C CA . SER A 1 104 ? 10.898 -9.839 -12.645 1.00 98.31 104 SER A CA 1
ATOM 841 C C . SER A 1 104 ? 10.860 -8.987 -13.921 1.00 98.31 104 SER A C 1
ATOM 843 O O . SER A 1 104 ? 11.647 -8.047 -14.058 1.00 98.31 104 SER A O 1
ATOM 845 N N . LYS A 1 105 ? 9.901 -9.243 -14.824 1.00 98.12 105 LYS A N 1
ATOM 846 C CA . LYS A 1 105 ? 9.689 -8.429 -16.034 1.00 98.12 105 LYS A CA 1
ATOM 847 C C . LYS A 1 105 ? 9.286 -6.994 -15.699 1.00 98.12 105 LYS A C 1
ATOM 849 O O . LYS A 1 105 ? 9.852 -6.073 -16.285 1.00 98.12 105 LYS A O 1
ATOM 854 N N . VAL A 1 106 ? 8.354 -6.801 -14.761 1.00 98.44 106 VAL A N 1
ATOM 855 C CA . VAL A 1 106 ? 7.925 -5.472 -14.287 1.00 98.44 106 VAL A CA 1
ATOM 856 C C . VAL A 1 106 ? 9.117 -4.687 -13.737 1.00 98.44 106 VAL A C 1
ATOM 858 O O . VAL A 1 106 ? 9.345 -3.552 -14.154 1.00 98.44 106 VAL A O 1
ATOM 861 N N . ILE A 1 107 ? 9.927 -5.293 -12.864 1.00 98.50 107 ILE A N 1
ATOM 862 C CA . ILE A 1 107 ? 11.121 -4.654 -12.289 1.00 98.50 107 ILE A CA 1
ATOM 863 C C . ILE A 1 107 ? 12.133 -4.287 -13.382 1.00 98.50 107 ILE A C 1
ATOM 865 O O . ILE A 1 107 ? 12.729 -3.210 -13.341 1.00 98.50 107 ILE A O 1
ATOM 869 N N . ALA A 1 108 ? 12.344 -5.172 -14.361 1.00 98.00 108 ALA A N 1
ATOM 870 C CA . ALA A 1 108 ? 13.320 -4.962 -15.427 1.00 98.00 108 ALA A CA 1
ATOM 871 C C . ALA A 1 108 ? 12.944 -3.808 -16.372 1.00 98.00 108 ALA A C 1
ATOM 873 O O . ALA A 1 108 ? 13.836 -3.106 -16.845 1.00 98.00 108 ALA A O 1
ATOM 874 N N . ARG A 1 109 ? 11.647 -3.604 -1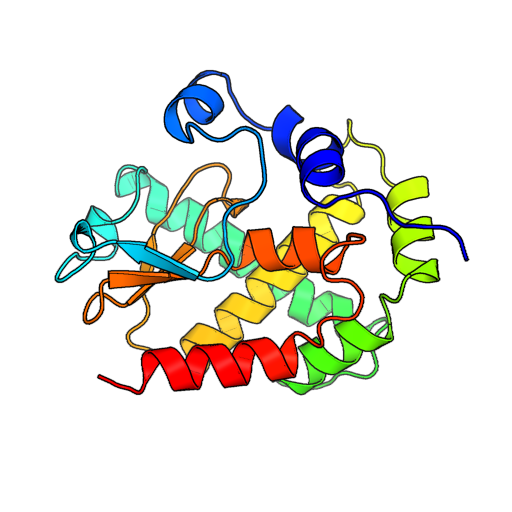6.644 1.00 97.50 109 ARG A N 1
ATOM 875 C CA . ARG A 1 109 ? 11.160 -2.548 -17.553 1.00 97.50 109 ARG A CA 1
ATOM 876 C C . ARG A 1 109 ? 10.813 -1.224 -16.869 1.00 97.50 109 ARG A C 1
ATOM 878 O O . ARG A 1 109 ? 10.590 -0.241 -17.566 1.00 97.50 109 ARG A O 1
ATOM 885 N N . SER A 1 110 ? 10.762 -1.193 -15.538 1.00 98.44 110 SER A N 1
ATOM 886 C CA . SER A 1 110 ? 10.428 0.015 -14.777 1.00 98.44 110 SER A CA 1
ATOM 887 C C . SER A 1 110 ? 11.642 0.933 -14.614 1.00 98.44 110 SER A C 1
ATOM 889 O O . SER A 1 110 ? 12.673 0.533 -14.065 1.00 98.44 110 SER A O 1
ATOM 891 N N . ASP A 1 111 ? 11.504 2.183 -15.058 1.00 97.62 111 ASP A N 1
ATOM 892 C CA . ASP A 1 111 ? 12.495 3.238 -14.845 1.00 97.62 111 ASP A CA 1
ATOM 893 C C . ASP A 1 111 ? 12.277 3.902 -13.480 1.00 97.62 111 ASP A C 1
ATOM 895 O O . ASP A 1 111 ? 11.276 4.569 -13.246 1.00 97.62 111 ASP A O 1
ATOM 899 N N . ALA A 1 112 ? 13.236 3.739 -12.570 1.00 96.94 112 ALA A N 1
ATOM 900 C CA . ALA A 1 112 ? 13.173 4.319 -11.229 1.00 96.94 112 ALA A CA 1
ATOM 901 C C . ALA A 1 112 ? 13.197 5.860 -11.213 1.00 96.94 112 ALA A C 1
ATOM 903 O O . ALA A 1 112 ? 12.892 6.465 -10.187 1.00 96.94 112 ALA A O 1
ATOM 904 N N . THR A 1 113 ? 13.567 6.501 -12.324 1.00 97.00 113 THR A N 1
ATOM 905 C CA . THR A 1 113 ? 13.562 7.962 -12.466 1.00 97.00 113 THR A CA 1
ATOM 906 C C . THR A 1 113 ? 12.229 8.518 -12.972 1.00 97.00 113 THR A C 1
ATOM 908 O O . THR A 1 113 ? 12.044 9.735 -12.973 1.00 97.00 113 THR A O 1
ATOM 911 N N . ASP A 1 114 ? 11.286 7.646 -13.345 1.00 97.75 114 ASP A N 1
ATOM 912 C CA . ASP A 1 114 ? 9.921 8.003 -13.725 1.00 97.75 114 ASP A CA 1
ATOM 913 C C . ASP A 1 114 ? 8.948 7.707 -12.575 1.00 97.75 114 ASP A C 1
ATOM 915 O O . ASP A 1 114 ? 8.824 6.572 -12.116 1.00 97.75 114 ASP A O 1
ATOM 919 N N . PHE A 1 115 ? 8.225 8.724 -12.103 1.00 94.50 115 PHE A N 1
ATOM 920 C CA . PHE A 1 115 ? 7.235 8.565 -11.030 1.00 94.50 115 PHE A CA 1
ATOM 921 C C . PHE A 1 115 ? 6.068 7.672 -11.463 1.00 94.50 115 PHE A C 1
ATOM 923 O O . PHE A 1 115 ? 5.469 6.989 -10.637 1.00 94.50 115 PHE A O 1
ATOM 930 N N . GLY A 1 116 ? 5.755 7.667 -12.761 1.00 95.62 116 GLY A N 1
ATOM 931 C CA . GLY A 1 116 ? 4.705 6.849 -13.358 1.00 95.62 116 GLY A CA 1
ATOM 932 C C . GLY A 1 116 ? 5.150 5.436 -13.728 1.00 95.62 116 GLY A C 1
ATOM 933 O O . GLY A 1 116 ? 4.425 4.763 -14.459 1.00 95.62 116 GLY A O 1
ATOM 934 N N . ASN A 1 117 ? 6.325 4.983 -13.272 1.00 97.94 117 ASN A N 1
ATOM 935 C CA . ASN A 1 117 ? 6.811 3.652 -13.613 1.00 97.94 117 ASN A CA 1
ATOM 936 C C . ASN A 1 117 ? 5.866 2.554 -13.110 1.00 97.94 117 ASN A C 1
ATOM 938 O O . ASN A 1 117 ? 5.248 2.648 -12.048 1.00 97.94 117 ASN A O 1
ATOM 942 N N . GLU A 1 118 ? 5.800 1.477 -13.881 1.00 97.88 118 GLU A N 1
ATOM 943 C CA . GLU A 1 118 ? 4.828 0.415 -13.665 1.00 97.88 118 GLU A CA 1
ATOM 944 C C . GLU A 1 118 ? 4.996 -0.300 -12.318 1.00 97.88 118 GLU A C 1
ATOM 946 O O . GLU A 1 118 ? 3.997 -0.624 -11.683 1.00 97.88 118 GLU A O 1
ATOM 951 N N . TYR A 1 119 ? 6.229 -0.518 -11.848 1.00 98.69 119 TYR A N 1
ATOM 952 C CA . TYR A 1 119 ? 6.470 -1.154 -10.551 1.00 98.69 119 TYR A CA 1
ATOM 953 C C . TYR A 1 119 ? 5.831 -0.361 -9.404 1.00 98.69 119 TYR A C 1
ATOM 955 O O . TYR A 1 119 ? 5.113 -0.936 -8.581 1.00 98.69 119 TYR A O 1
ATOM 963 N N . LEU A 1 120 ? 6.061 0.956 -9.364 1.00 98.44 120 LEU A N 1
ATOM 964 C CA . LEU A 1 120 ? 5.468 1.840 -8.361 1.00 98.44 120 LEU A CA 1
ATOM 965 C C . LEU A 1 120 ? 3.942 1.830 -8.472 1.00 98.44 120 LEU A C 1
ATOM 967 O O . LEU A 1 120 ? 3.266 1.609 -7.466 1.00 98.44 120 LEU A O 1
ATOM 971 N N . VAL A 1 121 ? 3.408 2.018 -9.684 1.00 98.25 121 VAL A N 1
ATOM 972 C CA . VAL A 1 121 ? 1.958 2.058 -9.934 1.00 98.25 121 VAL A CA 1
ATOM 973 C C . VAL A 1 121 ? 1.283 0.778 -9.443 1.00 98.25 121 VAL A C 1
ATOM 975 O O . VAL A 1 121 ? 0.352 0.862 -8.645 1.00 98.25 121 VAL A O 1
ATOM 978 N N . LEU A 1 122 ? 1.795 -0.396 -9.818 1.00 98.50 122 LEU A N 1
ATOM 979 C CA . LEU A 1 122 ? 1.221 -1.683 -9.416 1.00 98.50 122 LEU A CA 1
ATOM 980 C C . LEU A 1 122 ? 1.261 -1.897 -7.898 1.00 98.50 122 LEU A C 1
ATOM 982 O O . LEU A 1 122 ? 0.279 -2.358 -7.318 1.00 98.50 122 LEU A O 1
ATOM 986 N N . CYS A 1 123 ? 2.360 -1.531 -7.230 1.00 98.69 123 CYS A N 1
ATOM 987 C CA . CYS A 1 123 ? 2.447 -1.608 -5.769 1.00 98.69 123 CYS A CA 1
ATOM 988 C C . CYS A 1 123 ? 1.388 -0.724 -5.092 1.00 98.69 123 CYS A C 1
ATOM 990 O O . CYS A 1 123 ? 0.743 -1.142 -4.125 1.00 98.69 123 CYS A O 1
ATOM 992 N N . CYS A 1 124 ? 1.208 0.499 -5.593 1.00 98.62 124 CYS A N 1
ATOM 993 C CA . CYS A 1 124 ? 0.260 1.456 -5.041 1.00 98.62 124 CYS A CA 1
ATOM 994 C C . CYS A 1 124 ? -1.196 1.058 -5.308 1.00 98.62 124 CYS A C 1
ATOM 996 O O . CYS A 1 124 ? -2.014 1.130 -4.391 1.00 98.62 124 CYS A O 1
ATOM 998 N N . GLU A 1 125 ? -1.514 0.589 -6.514 1.00 98.56 125 GLU A N 1
ATOM 999 C CA . GLU A 1 125 ? -2.827 0.036 -6.859 1.00 98.56 125 GLU A CA 1
ATOM 1000 C C . GLU A 1 125 ? -3.178 -1.162 -5.981 1.00 98.56 125 GLU A C 1
ATOM 1002 O O . GLU A 1 125 ? -4.269 -1.215 -5.411 1.00 98.56 125 GLU A O 1
ATOM 1007 N N . PHE A 1 126 ? -2.233 -2.089 -5.803 1.00 98.69 126 PHE A N 1
ATOM 1008 C CA . PHE A 1 126 ? -2.434 -3.253 -4.951 1.00 98.69 126 PHE A CA 1
ATOM 1009 C C . PHE A 1 126 ? -2.701 -2.853 -3.498 1.00 98.69 126 PHE A C 1
ATOM 1011 O O . PHE A 1 126 ? -3.675 -3.308 -2.895 1.00 98.69 126 PHE A O 1
ATOM 1018 N N . GLY A 1 127 ? -1.888 -1.952 -2.940 1.00 98.56 127 GLY A N 1
ATOM 1019 C CA . GLY A 1 127 ? -2.089 -1.447 -1.583 1.00 98.56 127 GLY A CA 1
ATOM 1020 C C . GLY A 1 127 ? -3.425 -0.723 -1.398 1.00 98.56 127 GLY A C 1
ATOM 1021 O O . GLY A 1 127 ? -4.110 -0.936 -0.396 1.00 98.56 127 GLY A O 1
ATOM 1022 N N . ALA A 1 128 ? -3.842 0.076 -2.381 1.00 98.38 128 ALA A N 1
ATOM 1023 C CA . ALA A 1 128 ? -5.128 0.766 -2.368 1.00 98.38 128 ALA A CA 1
ATOM 1024 C C . ALA A 1 128 ? -6.313 -0.215 -2.428 1.00 98.38 128 ALA A C 1
ATOM 1026 O O . ALA A 1 128 ? -7.267 -0.082 -1.656 1.00 98.38 128 ALA A O 1
ATOM 1027 N N . ALA A 1 129 ? -6.229 -1.253 -3.267 1.00 98.38 129 ALA A N 1
ATOM 1028 C CA . ALA A 1 129 ? -7.232 -2.313 -3.338 1.00 98.38 129 ALA A CA 1
ATOM 1029 C C . ALA A 1 129 ? -7.356 -3.070 -2.001 1.00 98.38 129 ALA A C 1
ATOM 1031 O O . ALA A 1 129 ? -8.460 -3.242 -1.475 1.00 98.38 129 ALA A O 1
ATOM 1032 N N . ILE A 1 130 ? -6.225 -3.446 -1.394 1.00 98.44 130 ILE A N 1
ATOM 1033 C CA . ILE A 1 130 ? -6.181 -4.052 -0.054 1.00 98.44 130 ILE A CA 1
ATOM 1034 C C . ILE A 1 130 ? -6.849 -3.133 0.981 1.00 98.44 130 ILE A C 1
ATOM 1036 O O . ILE A 1 130 ? -7.673 -3.592 1.777 1.00 98.44 130 ILE A O 1
ATOM 1040 N N . ALA A 1 131 ? -6.553 -1.831 0.953 1.00 98.25 131 ALA A N 1
ATOM 1041 C CA . ALA A 1 131 ? -7.148 -0.858 1.863 1.00 98.25 131 ALA A CA 1
ATOM 1042 C C . ALA A 1 131 ? -8.672 -0.748 1.701 1.00 98.25 131 ALA A C 1
ATOM 1044 O O . ALA A 1 131 ? -9.408 -0.729 2.693 1.00 98.25 131 ALA A O 1
ATOM 1045 N N . GLY A 1 132 ? -9.157 -0.715 0.455 1.00 97.50 132 GLY A N 1
ATOM 1046 C CA . GLY A 1 132 ? -10.583 -0.705 0.136 1.00 97.50 132 GLY A CA 1
ATOM 1047 C C . GLY A 1 132 ? -11.308 -1.919 0.719 1.00 97.50 132 GLY A C 1
ATOM 1048 O O . GLY A 1 132 ? -12.361 -1.776 1.344 1.00 97.50 132 GLY A O 1
ATOM 1049 N N . LEU A 1 133 ? -10.704 -3.103 0.609 1.00 97.88 133 LEU A N 1
ATOM 1050 C CA . LEU A 1 133 ? -11.246 -4.343 1.164 1.00 97.88 133 LEU A CA 1
ATOM 1051 C C . LEU A 1 133 ? -11.245 -4.359 2.695 1.00 97.88 133 LEU A C 1
ATOM 1053 O O . LEU A 1 133 ? -12.258 -4.726 3.295 1.00 97.88 133 LEU A O 1
ATOM 1057 N N . PHE A 1 134 ? -10.166 -3.903 3.338 1.00 97.94 134 PHE A N 1
ATOM 1058 C CA . PHE A 1 134 ? -10.127 -3.742 4.794 1.00 97.94 134 PHE A CA 1
ATOM 1059 C C . PHE A 1 134 ? -11.236 -2.814 5.289 1.00 97.94 134 PHE A C 1
ATOM 1061 O O . PHE A 1 134 ? -11.951 -3.163 6.225 1.00 97.94 134 PHE A O 1
ATOM 1068 N N . ARG A 1 135 ? -11.430 -1.657 4.645 1.00 96.75 135 ARG A N 1
ATOM 1069 C CA . ARG 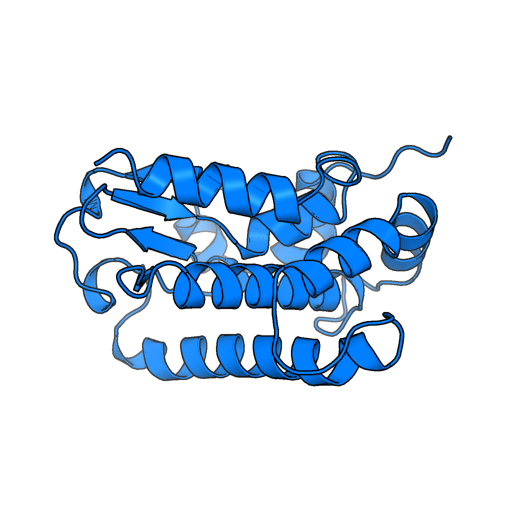A 1 135 ? -12.462 -0.687 5.044 1.00 96.75 135 ARG A CA 1
ATOM 1070 C C . ARG A 1 135 ? -13.882 -1.162 4.738 1.00 96.75 135 ARG A C 1
ATOM 1072 O O . ARG A 1 135 ? -14.785 -0.857 5.515 1.00 96.75 135 ARG A O 1
ATOM 1079 N N . LYS A 1 136 ? -14.087 -1.933 3.663 1.00 96.06 136 LYS A N 1
ATOM 1080 C CA . LYS A 1 136 ? -15.371 -2.594 3.361 1.00 96.06 136 LYS A CA 1
ATOM 1081 C C . LYS A 1 136 ? -15.720 -3.627 4.435 1.00 96.06 136 LYS A C 1
ATOM 1083 O O . LYS A 1 136 ? -16.865 -3.677 4.874 1.00 96.06 136 LYS A O 1
ATOM 1088 N N . ALA A 1 137 ? -14.742 -4.414 4.883 1.00 96.38 137 ALA A N 1
ATOM 1089 C CA . ALA A 1 137 ? -14.937 -5.426 5.920 1.00 96.38 137 ALA A CA 1
ATOM 1090 C C . ALA A 1 137 ? -15.046 -4.832 7.335 1.00 96.38 137 ALA A C 1
ATOM 1092 O O . ALA A 1 137 ? -15.835 -5.314 8.145 1.00 96.38 137 ALA A O 1
ATOM 1093 N N . ARG A 1 138 ? -14.281 -3.775 7.634 1.00 95.44 138 ARG A N 1
ATOM 1094 C CA . ARG A 1 138 ? -14.232 -3.121 8.947 1.00 95.44 138 ARG A CA 1
ATOM 1095 C C . ARG A 1 138 ? -14.345 -1.597 8.801 1.00 95.44 138 ARG A C 1
ATOM 1097 O O . ARG A 1 138 ? -13.336 -0.890 8.829 1.00 95.44 138 ARG A O 1
ATOM 1104 N N . PRO A 1 139 ? -15.577 -1.056 8.712 1.00 94.56 139 PRO A N 1
ATOM 1105 C CA . PRO A 1 139 ? -15.816 0.379 8.523 1.00 94.56 139 PRO A CA 1
ATOM 1106 C C . PRO A 1 139 ? -15.340 1.275 9.671 1.00 94.56 139 PRO A C 1
ATOM 1108 O O . PRO A 1 139 ? -15.373 2.499 9.541 1.00 94.56 139 PRO A O 1
ATOM 1111 N N . THR A 1 140 ? -14.938 0.704 10.810 1.00 93.44 140 THR A N 1
ATOM 1112 C CA . THR A 1 140 ? -14.350 1.440 11.938 1.00 93.44 140 THR A CA 1
ATOM 1113 C C . THR A 1 140 ? -12.892 1.819 11.704 1.00 93.44 140 THR A C 1
ATOM 1115 O O . THR A 1 140 ? -12.434 2.766 12.338 1.00 93.44 140 THR A O 1
ATOM 1118 N N . LEU A 1 141 ? -12.194 1.162 10.768 1.00 96.81 141 LEU A N 1
ATOM 1119 C CA . LEU A 1 141 ? -10.834 1.540 10.390 1.00 96.81 141 LEU A CA 1
ATOM 1120 C C . LEU A 1 141 ? -10.794 2.980 9.863 1.00 96.81 141 LEU A C 1
ATOM 1122 O O . LEU A 1 141 ? -11.712 3.460 9.179 1.00 96.81 141 LEU A O 1
ATOM 1126 N N . ARG A 1 142 ? -9.718 3.682 10.204 1.00 96.56 142 ARG A N 1
ATOM 1127 C CA . ARG A 1 142 ? -9.454 5.076 9.839 1.00 96.56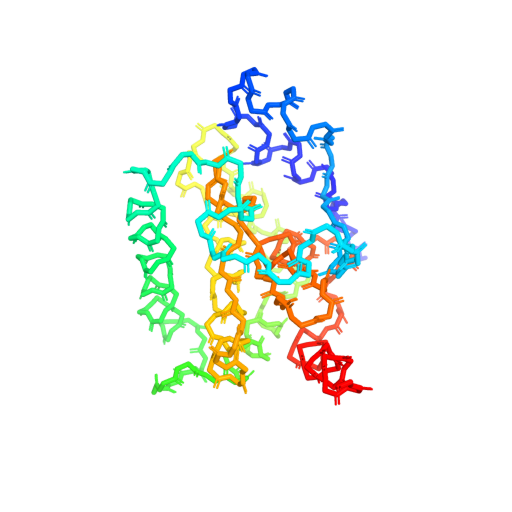 142 ARG A CA 1
ATOM 1128 C C . ARG A 1 142 ? -8.098 5.172 9.159 1.00 96.56 142 ARG A C 1
ATOM 1130 O O . ARG A 1 142 ? -7.250 4.313 9.356 1.00 96.56 142 ARG A O 1
ATOM 1137 N N . TRP A 1 143 ? -7.904 6.203 8.348 1.00 97.38 143 TRP A N 1
ATOM 1138 C CA . TRP A 1 143 ? -6.599 6.460 7.747 1.00 97.38 143 TRP A CA 1
ATOM 1139 C C . TRP A 1 143 ? -5.686 7.212 8.718 1.00 97.38 143 TRP A C 1
ATOM 1141 O O . TRP A 1 143 ? -6.071 8.255 9.232 1.00 97.38 143 TRP A O 1
ATOM 1151 N N . SER A 1 144 ? -4.463 6.742 8.923 1.00 96.19 144 SER A N 1
ATOM 1152 C CA . SER A 1 144 ? -3.372 7.601 9.375 1.00 96.19 144 SER A CA 1
ATOM 1153 C C . SER A 1 144 ? -2.682 8.123 8.119 1.00 96.19 144 SER A C 1
ATOM 1155 O O . SER A 1 144 ? -2.074 7.354 7.375 1.00 96.19 144 SER A O 1
ATOM 1157 N N . LEU A 1 145 ? -2.907 9.397 7.791 1.00 96.19 145 LEU A N 1
ATOM 1158 C CA . LEU A 1 145 ? -2.497 9.963 6.503 1.00 96.19 145 LEU A CA 1
ATOM 1159 C C . LEU A 1 145 ? -1.077 10.517 6.559 1.00 96.19 145 LEU A C 1
ATOM 1161 O O . LEU A 1 145 ? -0.729 11.268 7.477 1.00 96.19 145 LEU A O 1
ATOM 1165 N N . ASP A 1 146 ? -0.309 10.212 5.514 1.00 93.88 146 ASP A N 1
ATOM 1166 C CA . ASP A 1 146 ? 1.074 10.648 5.374 1.00 93.88 146 ASP A CA 1
ATOM 1167 C C . ASP A 1 146 ? 1.438 11.084 3.938 1.00 93.88 146 ASP A C 1
ATOM 1169 O O . ASP A 1 146 ? 0.667 10.912 2.988 1.00 93.88 146 ASP A O 1
ATOM 1173 N N . TRP A 1 147 ? 2.605 11.715 3.792 1.00 92.56 147 TRP A N 1
ATOM 1174 C CA . TRP A 1 147 ? 3.240 12.069 2.533 1.00 92.56 147 TRP A CA 1
ATOM 1175 C C . TRP A 1 147 ? 4.634 11.426 2.400 1.00 92.56 147 TRP A C 1
ATOM 1177 O O . TRP A 1 147 ? 5.450 11.556 3.310 1.00 92.56 147 TRP A O 1
ATOM 1187 N N . PRO A 1 148 ? 4.962 10.808 1.256 1.00 94.19 148 PRO A N 1
ATOM 1188 C CA . PRO A 1 148 ? 4.060 10.501 0.148 1.00 94.19 148 PRO A CA 1
ATOM 1189 C C . PRO A 1 148 ? 2.898 9.588 0.569 1.00 94.19 148 PRO A C 1
ATOM 1191 O O . PRO A 1 148 ? 2.966 8.910 1.590 1.00 94.19 148 PRO A O 1
ATOM 1194 N N . TYR A 1 149 ? 1.816 9.569 -0.216 1.00 95.94 149 TYR A N 1
ATOM 1195 C CA . TYR A 1 149 ? 0.570 8.900 0.188 1.00 95.94 149 TYR A CA 1
ATOM 1196 C C . TYR A 1 149 ? 0.736 7.402 0.492 1.00 95.94 149 TYR A C 1
ATOM 1198 O O . TYR A 1 149 ? -0.039 6.862 1.275 1.00 95.94 149 TYR A O 1
ATOM 1206 N N . TRP A 1 150 ? 1.746 6.741 -0.083 1.00 96.06 150 TRP A N 1
ATOM 1207 C CA . TRP A 1 150 ? 2.050 5.329 0.159 1.00 96.06 150 TRP A CA 1
ATOM 1208 C C . TRP A 1 150 ? 2.677 5.036 1.533 1.00 96.06 150 TRP A C 1
ATOM 1210 O O . TRP A 1 150 ? 2.896 3.875 1.861 1.00 96.06 150 TRP A O 1
ATOM 1220 N N . ASP A 1 151 ? 2.953 6.046 2.359 1.00 95.44 151 ASP A N 1
ATOM 1221 C CA . ASP A 1 151 ? 3.204 5.841 3.794 1.00 95.44 151 ASP A CA 1
ATOM 1222 C C . ASP A 1 151 ? 1.933 5.955 4.642 1.00 95.44 151 ASP A C 1
ATOM 1224 O O . ASP A 1 151 ? 1.976 5.695 5.840 1.00 95.44 151 ASP A O 1
ATOM 1228 N N . SER A 1 152 ? 0.784 6.282 4.039 1.00 96.81 152 SER A N 1
ATOM 1229 C CA . SER A 1 152 ? -0.487 6.261 4.763 1.00 96.81 152 SER A CA 1
ATOM 1230 C C . SER A 1 152 ? -0.863 4.832 5.152 1.00 96.81 152 SER A C 1
ATOM 1232 O O . SER A 1 152 ? -0.703 3.886 4.376 1.00 96.81 152 SER A O 1
ATOM 1234 N N . THR A 1 153 ? -1.440 4.677 6.335 1.00 97.31 153 THR A N 1
ATOM 1235 C CA . THR A 1 153 ? -1.822 3.379 6.895 1.00 97.31 153 THR A CA 1
ATOM 1236 C C . THR A 1 153 ? -3.291 3.367 7.291 1.00 97.31 153 THR A C 1
ATOM 1238 O O . THR A 1 153 ? -3.931 4.408 7.452 1.00 97.31 1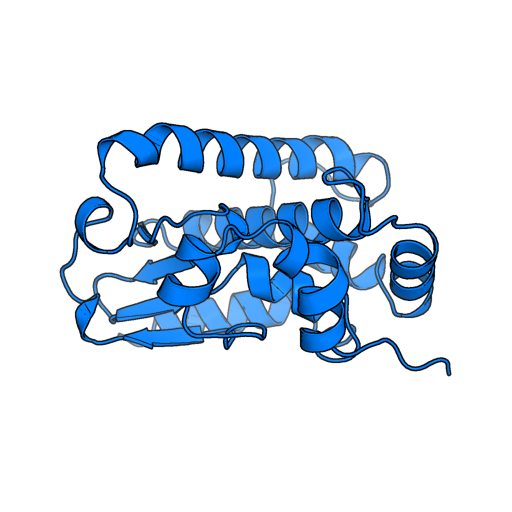53 THR A O 1
ATOM 1241 N N . LEU A 1 154 ? -3.855 2.173 7.447 1.00 98.06 154 LEU A N 1
ATOM 1242 C CA . LEU A 1 154 ? -5.139 2.020 8.123 1.00 98.06 154 LEU A CA 1
ATOM 1243 C C . LEU A 1 154 ? -4.889 1.710 9.586 1.00 98.06 154 LEU A C 1
ATOM 1245 O O . LEU A 1 154 ? -4.124 0.803 9.879 1.00 98.06 154 LEU A O 1
ATOM 1249 N N . PHE A 1 155 ? -5.581 2.377 10.496 1.00 97.44 155 PHE A N 1
ATOM 1250 C CA . PHE A 1 155 ? -5.515 2.050 11.910 1.00 97.44 155 PHE A CA 1
ATOM 1251 C C . PHE A 1 155 ? -6.895 1.812 12.514 1.00 97.44 155 PHE A C 1
ATOM 1253 O O . PHE A 1 155 ? -7.919 2.314 12.037 1.00 97.44 155 PHE A O 1
ATOM 1260 N N . ASP A 1 156 ? -6.908 1.016 13.575 1.00 96.50 156 ASP A N 1
ATOM 1261 C CA . ASP A 1 156 ? -8.066 0.773 14.415 1.00 96.50 156 ASP A CA 1
ATOM 1262 C C . ASP A 1 156 ? -7.958 1.597 15.708 1.00 96.50 156 ASP A C 1
ATOM 1264 O O . ASP A 1 156 ? -7.136 1.267 16.569 1.00 96.50 156 ASP A O 1
ATOM 1268 N N . PRO A 1 157 ? -8.802 2.628 15.901 1.00 95.56 157 PRO A N 1
ATOM 1269 C CA . PRO A 1 157 ? -8.755 3.462 17.099 1.00 95.56 157 PRO A CA 1
ATOM 1270 C C . PRO A 1 157 ? -9.151 2.709 18.377 1.00 95.56 157 PRO A C 1
ATOM 1272 O O . PRO A 1 157 ? -8.966 3.239 19.468 1.00 95.56 157 PRO A O 1
ATOM 1275 N N . VAL A 1 158 ? -9.718 1.501 18.286 1.00 94.25 158 VAL A N 1
ATOM 1276 C CA . VAL A 1 158 ? -10.053 0.689 19.467 1.00 94.25 158 VAL A CA 1
ATOM 1277 C C . VAL A 1 158 ? -8.831 -0.069 19.974 1.00 94.25 158 VAL A C 1
ATOM 1279 O O . VAL A 1 158 ? -8.586 -0.119 21.176 1.00 94.25 158 VAL A O 1
ATOM 1282 N N . THR A 1 159 ? -8.069 -0.669 19.061 1.00 93.81 159 THR A N 1
ATOM 1283 C CA . THR A 1 159 ? -6.985 -1.599 19.409 1.00 93.81 159 THR A CA 1
ATOM 1284 C C . THR A 1 159 ? -5.588 -1.002 19.257 1.00 93.81 159 THR A C 1
ATOM 1286 O O . THR A 1 159 ? -4.627 -1.608 19.726 1.00 93.81 159 THR A O 1
ATOM 1289 N N . GLY A 1 160 ? -5.455 0.153 18.596 1.00 94.94 160 GLY A N 1
ATOM 1290 C CA . GLY A 1 160 ? -4.160 0.743 18.247 1.00 94.94 160 GLY A CA 1
ATOM 1291 C C . GLY A 1 160 ? -3.403 -0.057 17.183 1.00 94.94 160 GLY A C 1
ATOM 1292 O O . GLY A 1 160 ? -2.197 0.100 17.016 1.00 94.94 160 GLY A O 1
ATOM 1293 N N . LYS A 1 161 ? -4.079 -0.974 16.481 1.00 96.31 161 LYS A N 1
ATOM 1294 C CA . LYS A 1 161 ? -3.472 -1.759 15.403 1.00 96.31 161 LYS A CA 1
ATOM 1295 C C . LYS A 1 161 ? -3.423 -0.933 14.128 1.00 96.31 161 LYS A C 1
ATOM 1297 O O . LYS A 1 161 ? -4.434 -0.363 13.731 1.00 96.31 161 LYS A O 1
ATOM 1302 N N . GLU A 1 162 ? -2.276 -0.936 13.472 1.00 96.25 162 GLU A N 1
ATOM 1303 C CA . GLU A 1 162 ? -1.992 -0.188 12.252 1.00 96.25 162 GLU A CA 1
ATOM 1304 C C . GLU A 1 162 ? -1.548 -1.140 11.132 1.00 96.25 162 GLU A C 1
ATOM 1306 O O . GLU A 1 162 ? -0.768 -2.061 11.359 1.00 96.25 162 GLU A O 1
ATOM 1311 N N . ILE A 1 163 ? -2.054 -0.929 9.919 1.00 97.94 163 ILE A N 1
ATOM 1312 C CA . ILE A 1 163 ? -1.903 -1.790 8.747 1.00 97.94 163 ILE A CA 1
ATOM 1313 C C . ILE A 1 163 ? -1.265 -0.977 7.623 1.00 97.94 163 ILE A C 1
ATOM 1315 O O . ILE A 1 163 ? -1.852 -0.027 7.095 1.00 97.94 163 ILE A O 1
ATOM 1319 N N . THR A 1 164 ? -0.073 -1.389 7.209 1.00 97.19 164 THR A N 1
ATOM 1320 C CA . THR A 1 164 ? 0.771 -0.678 6.238 1.00 97.19 164 THR A CA 1
ATOM 1321 C C . THR A 1 164 ? 0.466 -1.129 4.808 1.00 97.19 164 THR A C 1
ATOM 1323 O O . THR A 1 164 ? 1.310 -1.650 4.083 1.00 97.19 164 THR A O 1
ATOM 1326 N N . VAL A 1 165 ? -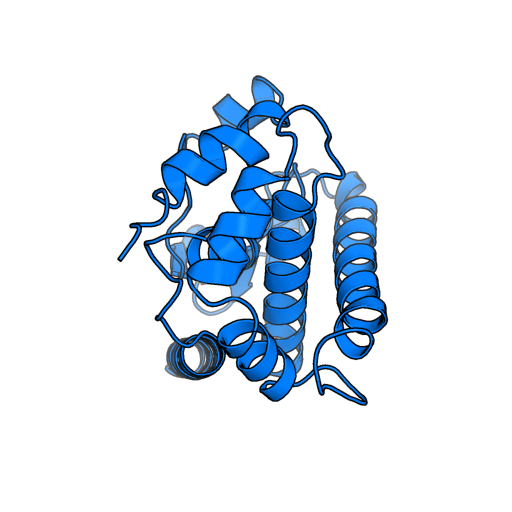0.786 -0.948 4.389 1.00 98.00 165 VAL A N 1
ATOM 1327 C CA . VAL A 1 165 ? -1.367 -1.517 3.155 1.00 98.00 165 VAL A CA 1
ATOM 1328 C C . VAL A 1 165 ? -0.553 -1.279 1.875 1.00 98.00 165 VAL A C 1
ATOM 1330 O O . VAL A 1 165 ? -0.482 -2.162 1.030 1.00 98.00 165 VAL A O 1
ATOM 1333 N N . PHE A 1 166 ? 0.122 -0.142 1.719 1.00 98.25 166 PHE A N 1
ATOM 1334 C CA . PHE A 1 166 ? 0.981 0.098 0.551 1.00 98.25 166 PHE A CA 1
ATOM 1335 C C . PHE A 1 166 ? 2.319 -0.647 0.624 1.00 98.25 166 PHE A C 1
ATOM 1337 O O . PHE A 1 166 ? 2.816 -1.136 -0.389 1.00 98.25 166 PHE A O 1
ATOM 1344 N N . HIS A 1 167 ? 2.868 -0.826 1.828 1.00 97.88 167 HIS A N 1
ATOM 1345 C CA . HIS A 1 167 ? 4.073 -1.630 2.054 1.00 97.88 167 HIS A CA 1
ATOM 1346 C C . HIS A 1 167 ? 3.808 -3.117 1.794 1.00 97.88 167 HIS A C 1
ATOM 1348 O O . HIS A 1 167 ? 4.717 -3.833 1.376 1.00 97.88 167 HIS A O 1
ATOM 1354 N N . TRP A 1 168 ? 2.559 -3.573 1.944 1.00 98.31 168 TRP A N 1
ATOM 1355 C CA . TRP A 1 168 ? 2.144 -4.905 1.496 1.00 98.31 168 TRP A CA 1
ATOM 1356 C C . TRP A 1 168 ? 2.328 -5.073 -0.016 1.00 98.31 168 TRP A C 1
ATOM 1358 O O . TRP A 1 168 ? 2.810 -6.117 -0.441 1.00 98.31 168 TRP A O 1
ATOM 1368 N N . GLY A 1 169 ? 2.015 -4.049 -0.818 1.00 98.12 169 GLY A N 1
ATOM 1369 C CA . GLY A 1 169 ? 2.247 -4.065 -2.267 1.00 98.12 169 GLY A CA 1
ATOM 1370 C C . GLY A 1 169 ? 3.725 -4.209 -2.625 1.00 98.12 169 GLY A C 1
ATOM 1371 O O . GLY A 1 169 ? 4.083 -5.061 -3.433 1.00 98.12 169 GLY A O 1
ATOM 1372 N N . ILE A 1 170 ? 4.599 -3.465 -1.942 1.00 98.44 170 ILE A N 1
ATOM 1373 C CA . ILE A 1 170 ? 6.057 -3.553 -2.144 1.00 98.44 170 ILE A CA 1
ATOM 1374 C C . ILE A 1 170 ? 6.577 -4.952 -1.794 1.00 98.44 170 ILE A C 1
ATOM 1376 O O . ILE A 1 170 ? 7.427 -5.495 -2.493 1.00 98.44 170 ILE A O 1
ATOM 1380 N N . LYS A 1 171 ? 6.053 -5.558 -0.725 1.00 98.38 171 LYS A N 1
ATOM 1381 C CA . LYS A 1 171 ? 6.403 -6.926 -0.322 1.00 98.38 171 LYS A CA 1
ATOM 1382 C C . LYS A 1 171 ? 5.860 -7.980 -1.275 1.00 98.38 171 LYS A C 1
ATOM 1384 O O . LYS A 1 171 ? 6.572 -8.935 -1.566 1.00 98.38 171 LYS A O 1
ATOM 1389 N N . LYS A 1 172 ? 4.630 -7.816 -1.769 1.00 98.12 172 LYS A N 1
ATOM 1390 C CA . LYS A 1 172 ? 4.054 -8.710 -2.777 1.00 98.12 172 LYS A CA 1
ATOM 1391 C C . LYS A 1 172 ? 4.918 -8.738 -4.035 1.00 98.12 172 LYS A C 1
ATOM 1393 O O . LYS A 1 172 ? 5.181 -9.804 -4.578 1.00 98.12 172 LYS A O 1
ATOM 1398 N N . MET A 1 173 ? 5.381 -7.573 -4.472 1.00 98.44 173 MET A N 1
ATOM 1399 C CA . MET A 1 173 ? 6.182 -7.414 -5.684 1.00 98.44 173 MET A CA 1
ATOM 1400 C C . MET A 1 173 ? 7.683 -7.685 -5.461 1.00 98.44 173 MET A C 1
ATOM 1402 O O . MET A 1 173 ? 8.512 -7.239 -6.251 1.00 98.44 173 MET A O 1
ATOM 1406 N N . SER A 1 174 ? 8.055 -8.422 -4.408 1.00 98.38 174 SER A N 1
ATOM 1407 C CA . SER A 1 174 ? 9.444 -8.752 -4.073 1.00 98.38 174 SER A CA 1
ATOM 1408 C C . SER A 1 174 ? 9.619 -10.213 -3.659 1.00 98.38 174 SER A C 1
ATOM 1410 O O . SER A 1 174 ? 8.645 -10.945 -3.483 1.00 98.38 174 SER A O 1
ATOM 1412 N N . GLU A 1 175 ? 10.870 -10.635 -3.442 1.00 97.88 175 GLU A N 1
ATOM 1413 C CA . GLU A 1 175 ? 11.183 -11.979 -2.928 1.00 97.88 175 GLU A CA 1
ATOM 1414 C C . GLU A 1 175 ? 10.487 -12.291 -1.600 1.00 97.88 175 GLU A C 1
ATOM 1416 O O . GLU A 1 175 ? 10.189 -13.444 -1.313 1.00 97.88 175 GLU A O 1
ATOM 1421 N N . TYR A 1 176 ? 10.204 -11.264 -0.794 1.00 95.56 176 TYR A N 1
ATOM 1422 C CA . TYR A 1 176 ? 9.638 -11.438 0.539 1.00 95.56 176 TYR A CA 1
ATOM 1423 C C . TYR A 1 176 ? 8.224 -12.022 0.506 1.00 95.56 176 TYR A C 1
ATOM 1425 O O . TYR A 1 176 ? 7.917 -12.893 1.310 1.00 95.56 176 TYR A O 1
ATOM 1433 N N . GLY A 1 177 ? 7.358 -11.503 -0.368 1.00 96.00 177 GLY A N 1
ATOM 1434 C CA . GLY A 1 177 ? 5.921 -11.778 -0.328 1.00 96.00 177 GLY A CA 1
ATOM 1435 C C . GLY A 1 177 ? 5.345 -12.338 -1.622 1.00 96.00 177 GLY A C 1
ATOM 1436 O O . GLY A 1 177 ? 4.135 -12.533 -1.695 1.00 96.00 177 GLY A O 1
ATOM 1437 N N . VAL A 1 178 ? 6.157 -12.607 -2.649 1.00 97.06 178 VAL A N 1
ATOM 1438 C CA . VAL A 1 178 ? 5.656 -13.113 -3.940 1.00 97.06 178 VAL A CA 1
ATOM 1439 C C . VAL A 1 178 ? 4.752 -14.346 -3.796 1.00 97.06 178 VAL A C 1
ATOM 1441 O O . VAL A 1 178 ? 3.752 -14.441 -4.510 1.00 97.06 178 VAL A O 1
ATOM 1444 N N . ASP A 1 179 ? 5.030 -15.215 -2.820 1.00 95.50 179 ASP A N 1
ATOM 1445 C CA . ASP A 1 179 ? 4.325 -16.482 -2.591 1.00 95.50 179 ASP A CA 1
ATOM 1446 C C . ASP A 1 179 ? 3.410 -16.474 -1.333 1.00 95.50 179 ASP A C 1
ATOM 1448 O O . ASP A 1 179 ? 2.924 -17.526 -0.918 1.00 95.50 179 ASP A O 1
ATOM 1452 N N . ASP A 1 180 ? 3.143 -15.308 -0.721 1.00 94.38 180 ASP A N 1
ATOM 1453 C CA . ASP A 1 180 ? 2.424 -15.195 0.570 1.00 94.38 180 ASP A CA 1
ATOM 1454 C C . ASP A 1 180 ? 0.919 -15.532 0.502 1.00 94.38 180 ASP A C 1
ATOM 1456 O O . ASP A 1 180 ? 0.325 -15.933 1.506 1.00 94.38 180 ASP A O 1
ATOM 1460 N N . GLY A 1 181 ? 0.268 -15.317 -0.647 1.00 95.62 181 GLY A N 1
ATOM 1461 C CA . GLY A 1 181 ? -1.193 -15.405 -0.777 1.00 95.62 181 GLY A CA 1
ATOM 1462 C C . GLY A 1 181 ? -1.918 -14.317 0.030 1.00 95.62 181 GLY A C 1
ATOM 1463 O O . GLY A 1 181 ? -2.472 -14.549 1.113 1.00 95.62 181 GLY A O 1
ATOM 1464 N N . PHE A 1 182 ? -1.954 -13.101 -0.503 1.00 97.56 182 PHE A N 1
ATOM 1465 C CA . PHE A 1 182 ? -2.406 -11.906 0.198 1.00 97.56 182 PHE A CA 1
ATOM 1466 C C . PHE A 1 182 ? -3.905 -11.875 0.492 1.00 97.56 182 PHE A C 1
ATOM 1468 O O . PHE A 1 182 ? -4.299 -11.278 1.495 1.00 97.56 182 PHE A O 1
ATOM 1475 N N . ALA A 1 183 ? -4.758 -12.555 -0.279 1.00 96.94 183 ALA A N 1
ATOM 1476 C CA . ALA A 1 183 ? -6.172 -12.658 0.092 1.00 96.94 183 ALA A CA 1
ATOM 1477 C C . ALA A 1 183 ? -6.359 -13.465 1.391 1.00 96.94 183 ALA A C 1
ATOM 1479 O O . ALA A 1 183 ? -7.178 -13.111 2.247 1.00 96.94 183 ALA A O 1
ATOM 1480 N N . ALA A 1 184 ? -5.577 -14.536 1.580 1.00 96.94 184 ALA A N 1
ATOM 1481 C CA . ALA A 1 184 ? -5.568 -15.306 2.822 1.00 96.94 184 ALA A CA 1
ATOM 1482 C C . ALA A 1 184 ? -4.971 -14.486 3.976 1.00 96.94 184 ALA A C 1
ATOM 1484 O O . ALA A 1 184 ? -5.535 -14.472 5.075 1.00 96.94 184 ALA A O 1
ATOM 1485 N N . LYS A 1 185 ? -3.891 -13.744 3.708 1.00 97.25 185 LYS A N 1
ATOM 1486 C CA . LYS A 1 185 ? -3.263 -12.813 4.656 1.00 97.25 185 LYS A CA 1
ATOM 1487 C C . LYS A 1 185 ? -4.225 -11.718 5.125 1.00 97.25 185 LYS A C 1
ATOM 1489 O O . LYS A 1 185 ? -4.329 -11.477 6.326 1.00 97.25 185 LYS A O 1
ATOM 1494 N N . LEU A 1 186 ? -4.999 -11.123 4.214 1.00 97.25 186 LEU A N 1
ATOM 1495 C CA . LEU A 1 186 ? -6.036 -10.136 4.529 1.00 97.25 186 LEU A CA 1
ATOM 1496 C C . LEU A 1 186 ? -7.100 -10.745 5.453 1.00 97.25 186 LEU A C 1
ATOM 1498 O O . LEU A 1 186 ? -7.379 -10.191 6.517 1.00 97.25 186 LEU A O 1
ATOM 1502 N N . LYS A 1 187 ? -7.635 -11.929 5.116 1.00 96.81 187 LYS A N 1
ATOM 1503 C CA . LYS A 1 187 ? -8.596 -12.647 5.979 1.00 96.81 187 LYS A CA 1
ATOM 1504 C C . LYS A 1 187 ? -8.021 -12.934 7.369 1.00 96.81 187 LYS A C 1
ATOM 1506 O O . LYS A 1 187 ? -8.736 -12.806 8.361 1.00 96.81 187 LYS A O 1
ATOM 1511 N N . ALA A 1 188 ? -6.758 -13.349 7.455 1.00 96.00 188 ALA A N 1
ATOM 1512 C CA . ALA A 1 188 ? -6.092 -13.608 8.729 1.00 96.00 188 ALA A CA 1
ATOM 1513 C C . ALA A 1 188 ? -5.927 -12.323 9.553 1.00 96.00 188 ALA A C 1
ATOM 1515 O O . ALA A 1 188 ? -6.217 -12.323 10.748 1.00 96.00 188 ALA A O 1
ATOM 1516 N N . CYS A 1 189 ? -5.540 -11.221 8.911 1.00 95.75 189 CYS A N 1
ATOM 1517 C CA . CYS A 1 189 ? -5.415 -9.920 9.555 1.00 95.75 189 CYS A CA 1
ATOM 1518 C C . CYS A 1 189 ? -6.765 -9.424 10.097 1.00 95.75 189 CYS A C 1
ATOM 1520 O O . CYS A 1 189 ? -6.841 -9.061 11.266 1.00 95.75 189 CYS A O 1
ATOM 1522 N N . LEU A 1 190 ? -7.853 -9.517 9.322 1.00 94.94 190 LEU A N 1
ATOM 1523 C CA . LEU A 1 190 ? -9.201 -9.174 9.800 1.00 94.94 190 LEU A CA 1
ATOM 1524 C C . LEU A 1 190 ? -9.586 -9.956 11.064 1.00 94.94 190 LEU A C 1
ATOM 1526 O O . LEU A 1 190 ? -10.029 -9.358 12.039 1.00 94.94 190 LEU A O 1
ATOM 1530 N N . LYS A 1 191 ? -9.313 -11.267 11.106 1.00 94.12 191 LYS A N 1
ATOM 1531 C CA . LYS A 1 191 ? -9.556 -12.079 12.311 1.00 94.12 191 LYS A CA 1
ATOM 1532 C C . LYS A 1 191 ? -8.761 -11.593 13.524 1.00 94.12 191 LYS A C 1
ATOM 1534 O O . LYS A 1 191 ? -9.270 -11.651 14.635 1.00 94.12 191 LYS A O 1
ATOM 1539 N N . ILE A 1 192 ? -7.525 -11.131 13.329 1.00 91.00 192 ILE A N 1
ATOM 1540 C CA . ILE A 1 192 ? -6.694 -10.560 14.403 1.00 91.00 192 ILE A CA 1
ATOM 1541 C C . ILE A 1 192 ? -7.288 -9.239 14.912 1.00 91.00 192 ILE A C 1
ATOM 1543 O O . ILE A 1 192 ? -7.164 -8.926 16.099 1.00 91.00 192 ILE A O 1
ATOM 1547 N N . LEU A 1 193 ? -7.911 -8.448 14.038 1.00 89.31 193 LEU A N 1
ATOM 1548 C CA . LEU A 1 193 ? -8.598 -7.221 14.435 1.00 89.31 193 LEU A CA 1
ATOM 1549 C C . LEU A 1 193 ? -9.881 -7.533 15.231 1.00 89.31 193 LEU A C 1
ATOM 1551 O O . LEU A 1 193 ? -10.245 -6.760 16.112 1.00 89.31 193 LEU A O 1
ATOM 1555 N N . ASP A 1 194 ? -10.564 -8.646 14.948 1.00 85.62 194 ASP A N 1
ATOM 1556 C CA . ASP A 1 194 ? -11.841 -9.036 15.581 1.00 85.62 194 ASP A CA 1
ATOM 1557 C C . ASP A 1 194 ? -11.702 -9.678 16.977 1.00 85.62 194 ASP A C 1
ATOM 1559 O O . ASP A 1 194 ? -12.701 -9.949 17.637 1.00 85.62 194 ASP A O 1
ATOM 1563 N N . GLN A 1 195 ? -10.483 -9.952 17.446 1.00 78.56 195 GLN A N 1
ATOM 1564 C CA . GLN A 1 195 ? -10.240 -10.622 18.735 1.00 78.56 195 GLN A CA 1
ATOM 1565 C C . GLN A 1 195 ? -10.389 -9.714 19.979 1.00 78.56 195 GLN A C 1
ATOM 1567 O O . GLN A 1 195 ? -10.021 -10.137 21.077 1.00 78.56 195 GLN A O 1
ATOM 1572 N N . HIS A 1 196 ? -10.937 -8.503 19.832 1.00 58.47 196 HIS A N 1
ATOM 1573 C CA . HIS A 1 196 ? -11.125 -7.500 20.889 1.00 58.47 196 HIS A CA 1
ATOM 1574 C C . HIS A 1 196 ? -12.404 -6.691 20.659 1.00 58.47 196 HIS A C 1
ATOM 1576 O O . HIS A 1 196 ? -12.966 -6.221 21.673 1.00 58.47 196 HIS A O 1
#

pLDDT: mean 94.91, std 5.76, range [53.69, 98.69]